Protein AF-A0A0R1LPL9-F1 (afdb_monomer)

Secondary structure (DSSP, 8-state):
-GGGT--HHHHHHHHHTTSEEE-TT-PEEEEEEPSS-TTSEEEEEEE-SSPPPHHHHB-TTT--B--SS-EEE-TT--SS--EEEEEES-TTSPPEEEEESSHHHHHHHHHHHTTSS---EEEEEE-SSS-HHHHHHHHHHHGGGSPTT---EEEE---SSHHHHHHHHHHHHHHHHTT---EEEE---SSTT--HHHHHHHHHHSS-HHHHHHHHHHHHHHHHHHHHHHHHHHHHHT-GGGS---------------------

Structure (mmCIF, N/CA/C/O backbone):
data_AF-A0A0R1LPL9-F1
#
_entry.id   AF-A0A0R1LPL9-F1
#
loop_
_atom_site.group_PDB
_atom_site.id
_atom_site.type_symbol
_atom_site.label_atom_id
_atom_site.label_alt_id
_atom_site.label_comp_id
_atom_site.label_asym_id
_atom_site.label_entity_id
_atom_site.label_seq_id
_atom_site.pdbx_PDB_ins_code
_atom_site.Cartn_x
_atom_site.Cartn_y
_atom_site.Cartn_z
_atom_site.occupancy
_atom_site.B_iso_or_equiv
_atom_site.auth_seq_id
_atom_site.auth_comp_id
_atom_site.auth_asym_id
_atom_site.auth_atom_id
_atom_site.pdbx_PDB_model_num
ATOM 1 N N . MET A 1 1 ? -8.675 -9.183 7.917 1.00 64.88 1 MET A N 1
ATOM 2 C CA . MET A 1 1 ? -8.786 -8.879 6.470 1.00 64.88 1 MET A CA 1
ATOM 3 C C . MET A 1 1 ? -10.215 -8.550 6.042 1.00 64.88 1 MET A C 1
ATOM 5 O O . MET A 1 1 ? -10.372 -7.608 5.287 1.00 64.88 1 MET A O 1
ATOM 9 N N . ASN A 1 2 ? -11.254 -9.213 6.566 1.00 69.19 2 ASN A N 1
ATOM 10 C CA . ASN A 1 2 ? -12.654 -8.956 6.165 1.00 69.19 2 ASN A CA 1
ATOM 11 C C . ASN A 1 2 ? -13.126 -7.501 6.363 1.00 69.19 2 ASN A C 1
ATOM 13 O O . ASN A 1 2 ? -13.822 -6.960 5.514 1.00 69.19 2 ASN A O 1
ATOM 17 N N . GLU A 1 3 ? -12.683 -6.824 7.429 1.00 79.69 3 GLU A N 1
ATOM 18 C CA . GLU A 1 3 ? -12.964 -5.391 7.652 1.00 79.69 3 GLU A CA 1
ATOM 19 C C . GLU A 1 3 ? -12.242 -4.452 6.667 1.00 79.69 3 GLU A C 1
ATOM 21 O O . GLU A 1 3 ? -12.441 -3.243 6.708 1.00 79.69 3 GLU A O 1
ATOM 26 N N . ARG A 1 4 ? -11.370 -4.996 5.809 1.00 87.00 4 ARG A N 1
ATOM 27 C CA . ARG A 1 4 ? -10.682 -4.282 4.725 1.00 87.00 4 ARG A CA 1
ATOM 28 C C . ARG A 1 4 ? -11.333 -4.524 3.373 1.00 87.00 4 ARG A C 1
ATOM 30 O O . ARG A 1 4 ? -10.777 -4.103 2.372 1.00 87.00 4 ARG A O 1
ATOM 37 N N . PHE A 1 5 ? -12.481 -5.200 3.343 1.00 91.69 5 PHE A N 1
ATOM 38 C CA . PHE A 1 5 ? -13.278 -5.412 2.137 1.00 91.69 5 PHE A CA 1
ATOM 39 C C . PHE A 1 5 ? -12.548 -6.166 1.016 1.00 91.69 5 PHE A C 1
ATOM 41 O O . PHE A 1 5 ? -13.064 -6.228 -0.090 1.00 91.69 5 PHE A O 1
ATOM 48 N N . LEU A 1 6 ? -11.395 -6.783 1.286 1.00 92.62 6 LEU A N 1
ATOM 49 C CA . LEU A 1 6 ? -10.689 -7.632 0.326 1.00 92.62 6 LEU A CA 1
ATOM 50 C C . LEU A 1 6 ? -11.455 -8.948 0.115 1.00 92.62 6 LEU A C 1
ATOM 52 O O . LEU A 1 6 ? -12.049 -9.476 1.058 1.00 92.62 6 LEU A O 1
ATOM 56 N N . ASP A 1 7 ? -11.458 -9.468 -1.112 1.00 92.81 7 ASP A N 1
ATOM 57 C CA . ASP A 1 7 ? -12.032 -10.774 -1.442 1.00 92.81 7 ASP A CA 1
ATOM 58 C C . ASP A 1 7 ? -11.277 -11.881 -0.676 1.00 92.81 7 ASP A C 1
ATOM 60 O O . ASP A 1 7 ? -10.058 -12.014 -0.822 1.00 92.81 7 ASP A O 1
ATOM 64 N N . PRO A 1 8 ? -11.966 -12.710 0.131 1.00 92.44 8 PRO A N 1
ATOM 65 C CA . PRO A 1 8 ? -11.330 -13.806 0.854 1.00 92.44 8 PRO A CA 1
ATOM 66 C C . PRO A 1 8 ? -10.539 -14.765 -0.043 1.00 92.44 8 PRO A C 1
ATOM 68 O O . PRO A 1 8 ? -9.447 -15.180 0.334 1.00 92.44 8 PRO A O 1
ATOM 71 N N . LYS A 1 9 ? -11.025 -15.070 -1.254 1.00 92.62 9 LYS A N 1
ATOM 72 C CA . LYS A 1 9 ? -10.304 -15.942 -2.199 1.00 92.62 9 LYS A CA 1
ATOM 73 C C . LYS A 1 9 ? -9.002 -15.304 -2.661 1.00 92.62 9 LYS A C 1
ATOM 75 O O . LYS A 1 9 ? -8.012 -16.002 -2.867 1.00 92.62 9 LYS A O 1
ATOM 80 N N . TYR A 1 10 ? -9.003 -13.983 -2.830 1.00 92.44 10 TYR A N 1
ATOM 81 C CA . TYR A 1 10 ? -7.799 -13.247 -3.183 1.00 92.44 10 TYR A CA 1
ATOM 82 C C . TYR A 1 10 ? -6.775 -13.302 -2.043 1.00 92.44 10 TYR A C 1
ATOM 84 O O . TYR A 1 10 ? -5.617 -13.645 -2.275 1.00 92.44 10 TYR A O 1
ATOM 92 N N . VAL A 1 11 ? -7.217 -13.089 -0.802 1.00 93.12 11 VAL A N 1
ATOM 93 C CA . VAL A 1 11 ? -6.374 -13.238 0.396 1.00 93.12 11 VAL A CA 1
ATOM 94 C C . VAL A 1 11 ? -5.803 -14.658 0.509 1.00 93.12 11 VAL A C 1
ATOM 96 O O . VAL A 1 11 ? -4.603 -14.818 0.734 1.00 93.12 11 VAL A O 1
ATOM 99 N N . ASP A 1 12 ? -6.616 -15.689 0.277 1.00 94.50 12 ASP A N 1
ATOM 100 C CA . ASP A 1 12 ? -6.165 -17.085 0.292 1.00 94.50 12 ASP A CA 1
ATOM 101 C C . ASP A 1 12 ? -5.106 -17.363 -0.781 1.00 94.50 12 ASP A C 1
ATOM 103 O O . ASP A 1 12 ? -4.139 -18.086 -0.533 1.00 94.50 12 ASP A O 1
ATOM 107 N N . ASN A 1 13 ? -5.257 -16.787 -1.975 1.00 94.75 13 ASN A N 1
ATOM 108 C CA . ASN A 1 13 ? -4.278 -16.933 -3.050 1.00 94.75 13 ASN A CA 1
ATOM 109 C C . ASN A 1 13 ? -2.942 -16.272 -2.690 1.00 94.75 13 ASN A C 1
ATOM 111 O O . ASN A 1 13 ? -1.894 -16.869 -2.930 1.00 94.75 13 ASN A O 1
ATOM 115 N N . LEU A 1 14 ? -2.962 -15.096 -2.054 1.00 95.25 14 LEU A N 1
ATOM 116 C CA . LEU A 1 14 ? -1.748 -14.448 -1.544 1.00 95.25 14 LEU A CA 1
ATOM 117 C C . LEU A 1 14 ? -1.057 -15.309 -0.477 1.00 95.25 14 LEU A C 1
ATOM 119 O O . LEU A 1 14 ? 0.171 -15.415 -0.468 1.00 95.25 14 LEU A O 1
ATOM 123 N N . ALA A 1 15 ? -1.832 -15.945 0.407 1.00 95.38 15 ALA A N 1
ATOM 124 C CA . ALA A 1 15 ? -1.297 -16.830 1.439 1.00 95.38 15 ALA A CA 1
ATOM 125 C C . ALA A 1 15 ? -0.669 -18.093 0.829 1.00 95.38 15 ALA A C 1
ATOM 127 O O . ALA A 1 15 ? 0.453 -18.456 1.181 1.00 95.38 15 ALA A O 1
ATOM 128 N N . LYS A 1 16 ? -1.345 -18.725 -0.140 1.00 95.56 16 LYS A N 1
ATOM 129 C CA . LYS A 1 16 ? -0.824 -19.885 -0.888 1.00 95.56 16 LYS A CA 1
ATOM 130 C C . LYS A 1 16 ? 0.433 -19.549 -1.687 1.00 95.56 16 LYS A C 1
AT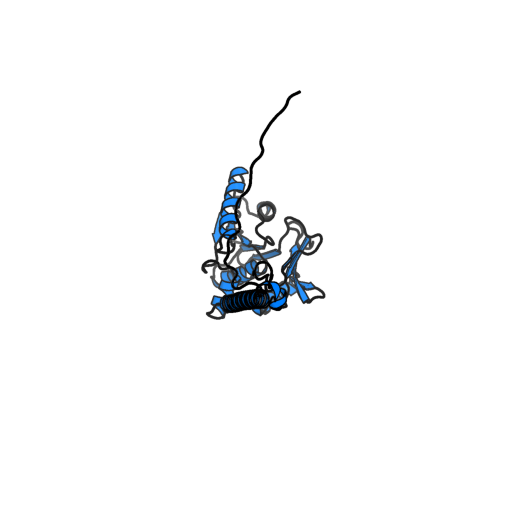OM 132 O O . LYS A 1 16 ? 1.342 -20.368 -1.750 1.00 95.56 16 LYS A O 1
ATOM 137 N N . ALA A 1 17 ? 0.503 -18.344 -2.250 1.00 92.69 17 ALA A N 1
ATOM 138 C CA . ALA A 1 17 ? 1.693 -17.825 -2.922 1.00 92.69 17 ALA A CA 1
ATOM 139 C C . ALA A 1 17 ? 2.829 -17.460 -1.946 1.00 92.69 17 ALA A C 1
ATOM 141 O O . ALA A 1 17 ? 3.904 -17.052 -2.373 1.00 92.69 17 ALA A O 1
ATOM 142 N N . GLY A 1 18 ? 2.603 -17.573 -0.633 1.00 94.31 18 GLY A N 1
ATOM 143 C CA . GLY A 1 18 ? 3.591 -17.271 0.397 1.00 94.31 18 GLY A CA 1
ATOM 144 C C . GLY A 1 18 ? 3.821 -15.779 0.642 1.00 94.31 18 GLY A C 1
ATOM 145 O O . GLY A 1 18 ? 4.651 -15.454 1.493 1.00 94.31 18 GLY A O 1
ATOM 146 N N . LEU A 1 19 ? 3.080 -14.894 -0.035 1.00 95.56 19 LEU A N 1
ATOM 147 C CA . LEU A 1 19 ? 3.208 -13.433 0.047 1.00 95.56 19 LEU A CA 1
ATOM 148 C C . LEU A 1 19 ? 2.710 -12.876 1.383 1.00 95.56 19 LEU A C 1
ATOM 150 O O . LEU A 1 19 ? 3.227 -11.872 1.873 1.00 95.56 19 LEU A O 1
ATOM 154 N N . ILE A 1 20 ? 1.729 -13.545 1.990 1.00 96.38 20 ILE A N 1
ATOM 155 C CA . ILE A 1 20 ? 1.238 -13.207 3.324 1.00 96.38 20 ILE A CA 1
ATOM 156 C C . ILE A 1 20 ? 1.233 -14.425 4.247 1.00 96.38 20 ILE A C 1
ATOM 158 O O . ILE A 1 20 ? 1.150 -15.569 3.802 1.00 96.38 20 ILE A O 1
ATOM 162 N N . SER A 1 21 ? 1.326 -14.181 5.548 1.00 95.50 21 SER A N 1
ATOM 163 C CA . SER A 1 21 ? 1.139 -15.192 6.595 1.00 95.50 21 SER A CA 1
ATOM 164 C C . SER A 1 21 ? 0.636 -14.535 7.880 1.00 95.50 21 SER A C 1
ATOM 166 O O . SER A 1 21 ? 0.375 -13.333 7.896 1.00 95.50 21 SER A O 1
ATOM 168 N N . SER A 1 22 ? 0.514 -15.300 8.963 1.00 95.12 22 SER A N 1
ATOM 169 C CA . SER A 1 22 ? 0.228 -14.766 10.295 1.00 95.12 22 SER A CA 1
ATOM 170 C C . SER A 1 22 ? 1.363 -15.042 11.276 1.00 95.12 22 SER A C 1
ATOM 172 O O . SER A 1 22 ? 2.072 -16.039 11.137 1.00 95.12 22 SER A O 1
ATOM 174 N N . ASP A 1 23 ? 1.532 -14.169 12.267 1.00 93.75 23 ASP A N 1
ATOM 175 C CA . ASP A 1 23 ? 2.384 -14.441 13.429 1.00 93.75 23 ASP A CA 1
ATOM 176 C C . ASP A 1 23 ? 1.596 -15.111 14.575 1.00 93.75 23 ASP A C 1
ATOM 178 O O . ASP A 1 23 ? 0.403 -15.398 14.463 1.00 93.75 23 ASP A O 1
ATOM 182 N N . ASN A 1 24 ? 2.265 -15.357 15.704 1.00 93.12 24 ASN A N 1
ATOM 183 C CA . ASN A 1 24 ? 1.665 -15.956 16.902 1.00 93.12 24 ASN A CA 1
ATOM 184 C C . ASN A 1 24 ? 0.689 -15.032 17.658 1.00 93.12 24 ASN A C 1
ATOM 186 O O . ASN A 1 24 ? 0.078 -15.464 18.633 1.00 93.12 24 ASN A O 1
ATOM 190 N N . LYS A 1 25 ? 0.567 -13.768 17.248 1.00 92.19 25 LYS A N 1
ATOM 191 C CA . LYS A 1 25 ? -0.409 -12.795 17.758 1.00 92.19 25 LYS A CA 1
ATOM 192 C C . LYS A 1 25 ? -1.533 -12.554 16.752 1.00 92.19 25 LYS A C 1
ATOM 194 O O . LYS A 1 25 ? -2.287 -11.596 16.906 1.00 92.19 25 LYS A O 1
ATOM 199 N N . GLU A 1 26 ? -1.616 -13.401 15.726 1.00 92.81 26 GLU A N 1
ATOM 200 C CA . GLU A 1 26 ? -2.588 -13.314 14.640 1.00 92.81 26 GLU A CA 1
ATOM 201 C C . GLU A 1 26 ? -2.514 -11.989 13.868 1.00 92.81 26 GLU A C 1
ATOM 203 O O . GLU A 1 26 ? -3.486 -11.581 13.231 1.00 92.81 26 GLU A O 1
ATOM 208 N N . ASN A 1 27 ? -1.368 -11.302 13.895 1.00 95.50 27 ASN A N 1
ATOM 209 C CA . ASN A 1 27 ? -1.119 -10.202 12.973 1.00 95.50 27 ASN A CA 1
ATOM 210 C C . ASN A 1 27 ? -0.927 -10.772 11.569 1.00 95.50 27 ASN A C 1
ATOM 212 O O . ASN A 1 27 ? -0.339 -11.840 11.404 1.00 95.50 27 ASN A O 1
ATOM 216 N N . VAL A 1 28 ? -1.354 -10.029 10.552 1.00 96.44 28 VAL A N 1
ATOM 217 C CA . VAL A 1 28 ? -1.009 -10.334 9.162 1.00 96.44 28 VAL A CA 1
ATOM 218 C C . VAL A 1 28 ? 0.405 -9.833 8.895 1.00 96.44 28 VAL A C 1
ATOM 220 O O . VAL A 1 28 ? 0.716 -8.670 9.161 1.00 96.44 28 VAL A O 1
ATOM 223 N N . LEU A 1 29 ? 1.242 -10.713 8.358 1.00 97.75 29 LEU A N 1
ATOM 224 C CA . LEU A 1 29 ? 2.576 -10.412 7.861 1.00 97.75 29 LEU A CA 1
ATOM 225 C C . LEU A 1 29 ? 2.507 -10.284 6.340 1.00 97.75 29 LEU A C 1
ATOM 227 O O . LEU A 1 29 ? 2.181 -11.262 5.670 1.00 97.75 29 LEU A O 1
ATOM 231 N N . PHE A 1 30 ? 2.827 -9.110 5.799 1.00 97.88 30 PHE A N 1
ATOM 232 C CA . PHE A 1 30 ? 2.999 -8.906 4.358 1.00 97.88 30 PHE A CA 1
ATOM 233 C C . PHE A 1 30 ? 4.486 -8.968 4.040 1.00 97.88 30 PHE A C 1
ATOM 235 O O . PHE A 1 30 ? 5.232 -8.057 4.397 1.00 97.88 30 PHE A O 1
ATOM 242 N N . LYS A 1 31 ? 4.933 -10.067 3.435 1.00 97.19 31 LYS A N 1
ATOM 243 C CA . LYS A 1 31 ? 6.360 -10.379 3.338 1.00 97.19 31 LYS A CA 1
ATOM 244 C C . LYS A 1 31 ? 7.032 -9.592 2.224 1.00 97.19 31 LYS A C 1
ATOM 246 O O . LYS A 1 31 ? 6.534 -9.524 1.103 1.00 97.19 31 LYS A O 1
ATOM 251 N N . TRP A 1 32 ? 8.190 -9.033 2.530 1.00 96.69 32 TRP A N 1
ATOM 252 C CA . TRP A 1 32 ? 9.032 -8.342 1.567 1.00 96.69 32 TRP A CA 1
ATOM 253 C C . TRP A 1 32 ? 10.021 -9.342 1.014 1.00 96.69 32 TRP A C 1
ATOM 255 O O . TRP A 1 32 ? 10.762 -9.974 1.766 1.00 96.69 32 TRP A O 1
ATOM 265 N N . THR A 1 33 ? 10.018 -9.499 -0.297 1.00 91.75 33 THR A N 1
ATOM 266 C CA . THR A 1 33 ? 10.968 -10.361 -0.988 1.00 91.75 33 THR A CA 1
ATOM 267 C C . THR A 1 33 ? 12.136 -9.527 -1.505 1.00 91.75 33 THR A C 1
ATOM 269 O O . THR A 1 33 ? 11.975 -8.334 -1.764 1.00 91.75 33 THR A O 1
ATOM 272 N N . ASP A 1 34 ? 13.306 -10.133 -1.664 1.00 87.56 34 ASP A N 1
ATOM 273 C CA . ASP A 1 34 ? 14.431 -9.509 -2.362 1.00 87.56 34 ASP A CA 1
ATOM 274 C C . ASP A 1 34 ? 14.060 -9.303 -3.848 1.00 87.56 34 ASP A C 1
ATOM 276 O O . ASP A 1 34 ? 13.514 -10.220 -4.474 1.00 87.56 34 ASP A O 1
ATOM 280 N N . PRO A 1 35 ? 14.264 -8.112 -4.444 1.00 78.62 35 PRO A N 1
ATOM 281 C CA . PRO A 1 35 ? 14.050 -7.890 -5.877 1.00 78.62 35 PRO A CA 1
ATOM 282 C C . PRO A 1 35 ? 14.806 -8.837 -6.799 1.00 78.62 35 PRO A C 1
ATOM 284 O O . PRO A 1 35 ? 14.263 -9.233 -7.827 1.00 78.62 35 PRO A O 1
ATOM 287 N N . ASN A 1 36 ? 16.004 -9.248 -6.403 1.00 80.12 36 ASN A N 1
ATOM 288 C CA . ASN A 1 36 ? 16.873 -10.109 -7.196 1.00 80.12 36 ASN A CA 1
ATOM 289 C C . ASN A 1 36 ? 16.696 -11.594 -6.849 1.00 80.12 36 ASN A C 1
ATOM 291 O O . ASN A 1 36 ? 17.167 -12.465 -7.579 1.00 80.12 36 ASN A O 1
ATOM 295 N N . ASN A 1 37 ? 16.013 -11.904 -5.742 1.00 84.69 37 ASN A N 1
ATOM 296 C CA . ASN A 1 37 ? 15.718 -13.270 -5.327 1.00 84.69 37 ASN A CA 1
ATOM 297 C C . ASN A 1 37 ? 14.382 -13.349 -4.580 1.00 84.69 37 ASN A C 1
ATOM 299 O O . ASN A 1 37 ? 14.322 -13.293 -3.354 1.00 84.69 37 ASN A O 1
ATOM 303 N N . VAL A 1 38 ? 13.295 -13.568 -5.318 1.00 78.62 38 VAL A N 1
ATOM 304 C CA . VAL A 1 38 ? 11.939 -13.580 -4.749 1.00 78.62 38 VAL A CA 1
ATOM 305 C C . VAL A 1 38 ? 11.700 -14.657 -3.678 1.00 78.62 38 VAL A C 1
ATOM 307 O O . VAL A 1 38 ? 10.729 -14.555 -2.932 1.00 78.62 38 VAL A O 1
ATOM 310 N N . ALA A 1 39 ? 12.568 -15.670 -3.572 1.00 85.44 39 ALA A N 1
ATOM 311 C CA . ALA A 1 39 ? 12.507 -16.676 -2.510 1.00 85.44 39 ALA A CA 1
ATOM 312 C C . ALA A 1 39 ? 13.109 -16.186 -1.178 1.00 85.44 39 ALA A C 1
ATOM 314 O O . ALA A 1 39 ? 12.818 -16.756 -0.125 1.00 85.44 39 ALA A O 1
ATOM 315 N N . ASN A 1 40 ? 13.937 -15.139 -1.206 1.00 92.12 40 ASN A N 1
ATOM 316 C CA . ASN A 1 40 ? 14.559 -14.555 -0.025 1.00 92.12 40 ASN A CA 1
ATOM 317 C C . ASN A 1 40 ? 13.633 -13.506 0.608 1.00 92.12 40 ASN A C 1
ATOM 319 O O . ASN A 1 40 ? 13.280 -12.516 -0.034 1.00 92.12 40 ASN A O 1
ATOM 323 N N . ILE A 1 41 ? 13.252 -13.708 1.873 1.00 94.75 41 ILE A N 1
ATOM 324 C CA . ILE A 1 41 ? 12.435 -12.751 2.628 1.00 94.75 41 ILE A CA 1
ATOM 325 C C . ILE A 1 41 ? 13.356 -11.765 3.347 1.00 94.75 41 ILE A C 1
ATOM 327 O O . ILE A 1 41 ? 14.114 -12.150 4.232 1.00 94.75 41 ILE A O 1
ATOM 331 N N . VAL A 1 42 ? 13.250 -10.486 2.996 1.00 95.50 42 VAL A N 1
ATOM 332 C CA . VAL A 1 42 ? 14.095 -9.394 3.515 1.00 95.50 42 VAL A CA 1
ATOM 333 C C . VAL A 1 42 ? 13.363 -8.489 4.506 1.00 95.50 42 VAL A C 1
ATOM 335 O O . VAL A 1 42 ? 13.897 -7.470 4.934 1.00 95.50 42 VAL A O 1
ATOM 338 N N . GLY A 1 43 ? 12.124 -8.825 4.862 1.00 96.94 43 GLY A N 1
ATOM 339 C CA . GLY A 1 43 ? 11.335 -8.069 5.826 1.00 96.94 43 GLY A CA 1
ATOM 340 C C . GLY A 1 43 ? 9.852 -8.399 5.775 1.00 96.94 43 GLY A C 1
ATOM 341 O O . GLY A 1 43 ? 9.426 -9.294 5.043 1.00 96.94 43 GLY A O 1
ATOM 342 N N . ALA A 1 44 ? 9.060 -7.675 6.563 1.00 97.75 44 ALA A N 1
ATOM 343 C CA . ALA A 1 44 ? 7.605 -7.717 6.464 1.00 97.75 44 ALA A CA 1
ATOM 344 C C . ALA A 1 44 ? 6.942 -6.490 7.098 1.00 97.75 44 ALA A C 1
ATOM 346 O O . ALA A 1 44 ? 7.369 -6.024 8.159 1.00 97.75 44 ALA A O 1
ATOM 347 N N . ASP A 1 45 ? 5.824 -6.046 6.524 1.00 97.94 45 ASP A N 1
ATOM 348 C CA . ASP A 1 45 ? 4.860 -5.228 7.259 1.00 97.94 45 ASP A CA 1
ATOM 349 C C . ASP A 1 45 ? 4.062 -6.114 8.212 1.00 97.94 45 ASP A C 1
ATOM 351 O O . ASP A 1 45 ? 3.630 -7.212 7.855 1.00 97.94 45 ASP A O 1
ATOM 355 N N . VAL A 1 46 ? 3.805 -5.595 9.409 1.00 97.31 46 VAL A N 1
ATOM 356 C CA . VAL A 1 46 ? 2.999 -6.246 10.440 1.00 97.31 46 VAL A CA 1
ATOM 357 C C . VAL A 1 46 ? 1.721 -5.446 10.645 1.00 97.31 46 VAL A C 1
ATOM 359 O O . VAL A 1 46 ? 1.747 -4.280 11.053 1.00 97.31 46 VAL A O 1
ATOM 362 N N . GLN A 1 47 ? 0.585 -6.085 10.393 1.00 95.88 47 GLN A N 1
ATOM 363 C CA . GLN A 1 47 ? -0.734 -5.479 10.503 1.00 95.88 47 GLN A CA 1
ATOM 364 C C . GLN A 1 47 ? -1.580 -6.223 11.531 1.00 95.88 47 GLN A C 1
ATOM 366 O O . GLN A 1 47 ? -1.945 -7.381 11.341 1.00 95.88 47 GLN A O 1
ATOM 371 N N . GLY A 1 48 ? -1.964 -5.517 12.592 1.00 94.38 48 GLY A N 1
ATOM 372 C CA . GLY A 1 48 ? -2.893 -6.046 13.583 1.00 94.38 48 GLY A CA 1
ATOM 373 C C . GLY A 1 48 ? -4.261 -6.335 12.981 1.00 94.38 48 GLY A C 1
ATOM 374 O O . GLY A 1 48 ? -4.773 -5.546 12.179 1.00 94.38 48 GLY A O 1
ATOM 375 N N . THR A 1 49 ? -4.847 -7.452 13.395 1.00 90.88 49 THR A N 1
ATOM 376 C CA . THR A 1 49 ? -6.182 -7.921 12.994 1.00 90.88 49 THR A CA 1
ATOM 377 C C . THR A 1 49 ? -7.279 -7.477 13.954 1.00 90.88 49 THR A C 1
ATOM 379 O O . THR A 1 49 ? -8.435 -7.388 13.553 1.00 90.88 49 THR A O 1
ATOM 382 N N . TYR A 1 50 ? -6.912 -7.113 15.182 1.00 90.06 50 TYR A N 1
ATOM 383 C CA . TYR A 1 50 ? -7.832 -6.626 16.202 1.00 90.06 50 TYR A CA 1
ATOM 384 C C . TYR A 1 50 ? -7.867 -5.101 16.255 1.00 90.06 50 TYR A C 1
ATOM 386 O O . TYR A 1 50 ? -6.826 -4.434 16.305 1.00 90.06 50 TYR A O 1
ATOM 394 N N . ARG A 1 51 ? -9.082 -4.544 16.296 1.00 90.62 51 ARG A N 1
ATOM 395 C CA . ARG A 1 51 ? -9.280 -3.121 16.566 1.00 90.62 51 ARG A CA 1
ATOM 396 C C . ARG A 1 51 ? -8.953 -2.840 18.032 1.00 90.62 51 ARG A C 1
ATOM 398 O O . ARG A 1 51 ? -9.552 -3.413 18.936 1.00 90.62 51 ARG A O 1
ATOM 405 N N . GLN A 1 52 ? -8.015 -1.935 18.271 1.00 90.81 52 GLN A N 1
ATOM 406 C CA . GLN A 1 52 ? -7.663 -1.467 19.602 1.00 90.81 52 GLN A CA 1
ATOM 407 C C . GLN A 1 52 ? -8.863 -0.749 20.243 1.00 90.81 52 GLN A C 1
ATOM 409 O O . GLN A 1 52 ? -9.458 0.115 19.586 1.00 90.81 52 GLN A O 1
ATOM 414 N N . PRO A 1 53 ? -9.192 -1.057 21.514 1.00 90.06 53 PRO A N 1
ATOM 415 C CA . PRO A 1 53 ? -10.219 -0.344 22.264 1.00 90.06 53 PRO A CA 1
ATOM 416 C C . PRO A 1 53 ? -9.975 1.161 22.266 1.00 90.06 53 PRO A C 1
ATOM 418 O O . PRO A 1 53 ? -8.826 1.611 22.286 1.00 90.06 53 PRO A O 1
ATOM 421 N N . PHE A 1 54 ? -11.059 1.932 22.264 1.00 88.00 54 PHE A N 1
ATOM 422 C CA . PHE A 1 54 ? -11.027 3.389 22.189 1.00 88.00 54 PHE A CA 1
ATOM 423 C C . PHE A 1 54 ? -10.088 4.004 23.244 1.00 88.00 54 PHE A C 1
ATOM 425 O O . PHE A 1 54 ? -9.245 4.840 22.913 1.00 88.00 54 PHE A O 1
ATOM 432 N N . GLU A 1 55 ? -10.169 3.515 24.480 1.00 86.38 55 GLU A N 1
ATOM 433 C CA . GLU A 1 55 ? -9.440 4.000 25.655 1.00 86.38 55 GLU A CA 1
ATOM 434 C C . GLU A 1 55 ? -7.927 3.859 25.479 1.00 86.38 55 GLU A C 1
ATOM 436 O O . GLU A 1 55 ? -7.168 4.728 25.894 1.00 86.38 55 GLU A O 1
ATOM 441 N N . LYS A 1 56 ? -7.476 2.798 24.798 1.00 89.00 56 LYS A N 1
ATOM 442 C CA . LYS A 1 56 ? -6.049 2.567 24.521 1.00 89.00 56 LYS A CA 1
ATOM 443 C C . LYS A 1 56 ? -5.502 3.464 23.413 1.00 89.00 56 LYS A C 1
ATOM 445 O O . LYS A 1 56 ? -4.289 3.580 23.265 1.00 89.00 56 LYS A O 1
ATOM 450 N N . ARG A 1 57 ? -6.377 4.073 22.610 1.00 92.19 57 ARG A N 1
ATOM 451 C CA . ARG A 1 57 ? -5.985 4.964 21.511 1.00 92.19 57 ARG A CA 1
ATOM 452 C C . ARG A 1 57 ? -6.044 6.432 21.898 1.00 92.19 57 ARG A C 1
ATOM 454 O O . ARG A 1 57 ? -5.412 7.237 21.221 1.00 92.19 57 ARG A O 1
ATOM 461 N N . LEU A 1 58 ? -6.832 6.801 22.904 1.00 91.19 58 LEU A N 1
ATOM 462 C CA . LEU A 1 58 ? -6.966 8.190 23.316 1.00 91.19 58 LEU A CA 1
ATOM 463 C C . LEU A 1 58 ? -5.709 8.638 24.060 1.00 91.19 58 LEU A C 1
ATOM 465 O O . LEU A 1 58 ? -5.411 8.172 25.155 1.00 91.19 58 LEU A O 1
ATOM 469 N N . ASN A 1 59 ? -4.994 9.600 23.487 1.00 88.25 59 ASN A N 1
ATOM 470 C CA . ASN A 1 59 ? -3.981 10.333 24.224 1.00 88.25 59 ASN A CA 1
ATOM 471 C C . ASN A 1 59 ? -4.677 11.451 25.013 1.00 88.25 59 ASN A C 1
ATOM 473 O O . ASN A 1 59 ? -5.052 12.467 24.431 1.00 88.25 59 ASN A O 1
ATOM 477 N N . GLN A 1 60 ? -4.844 11.274 26.326 1.00 83.00 60 GLN A N 1
ATOM 478 C CA . GLN A 1 60 ? -5.543 12.248 27.180 1.00 83.00 60 GLN A CA 1
ATOM 479 C C . GLN A 1 60 ? -4.873 13.631 27.195 1.00 83.00 60 GLN A C 1
ATOM 481 O O . GLN A 1 60 ? -5.562 14.644 27.222 1.00 83.00 60 GLN A O 1
ATOM 486 N N . ALA A 1 61 ? -3.541 13.696 27.101 1.00 81.56 61 ALA A N 1
ATOM 487 C CA . ALA A 1 61 ? -2.815 14.967 27.130 1.00 81.56 61 ALA A CA 1
ATOM 488 C C . ALA A 1 61 ? -3.060 15.832 25.880 1.00 81.56 61 ALA A C 1
ATOM 490 O O . ALA A 1 61 ? -3.098 17.056 25.963 1.00 81.56 61 ALA A O 1
ATOM 491 N N . THR A 1 62 ? -3.216 15.204 24.713 1.00 82.94 62 THR A N 1
ATOM 492 C CA . THR A 1 62 ? -3.366 15.906 23.422 1.00 82.94 62 THR A CA 1
ATOM 493 C C . THR A 1 62 ? -4.778 15.838 22.848 1.00 82.94 62 THR A C 1
ATOM 495 O O . THR A 1 62 ? -5.082 16.536 21.884 1.00 82.94 62 THR A O 1
ATOM 498 N N . GLY A 1 63 ? -5.622 14.955 23.378 1.00 80.44 63 GLY A N 1
ATOM 499 C CA . GLY A 1 63 ? -6.934 14.627 22.832 1.00 80.44 63 GLY A CA 1
ATOM 500 C C . GLY A 1 63 ? -6.914 13.905 21.483 1.00 80.44 63 GLY A C 1
ATOM 501 O O . GLY A 1 63 ? -7.968 13.696 20.882 1.00 80.44 63 GLY A O 1
ATOM 502 N N . LYS A 1 64 ? -5.732 13.532 20.976 1.00 86.12 64 LYS A N 1
ATOM 503 C CA . LYS A 1 64 ? -5.587 12.851 19.687 1.00 86.12 64 LYS A CA 1
ATOM 504 C C . LYS A 1 64 ? -5.851 11.356 19.834 1.00 86.12 64 LYS A C 1
ATOM 506 O O . LYS A 1 64 ? -5.459 10.732 20.819 1.00 86.12 64 LYS A O 1
ATOM 511 N N . LEU A 1 65 ? -6.476 10.776 18.812 1.00 90.19 65 LEU A N 1
ATOM 512 C CA . LEU A 1 65 ? -6.676 9.335 18.709 1.00 90.19 65 LEU A CA 1
ATOM 513 C C . LEU A 1 65 ? -5.545 8.681 17.919 1.00 90.19 65 LEU A C 1
ATOM 515 O O . LEU A 1 65 ? -5.252 9.062 16.786 1.00 90.19 65 LEU A O 1
ATOM 519 N N . GLY A 1 66 ? -4.956 7.652 18.515 1.00 90.25 66 GLY A N 1
ATOM 520 C CA . GLY A 1 66 ? -4.060 6.719 17.856 1.00 90.25 66 GLY A CA 1
ATOM 521 C C . GLY A 1 66 ? -4.773 5.833 16.831 1.00 90.25 66 GLY A C 1
ATOM 522 O O . GLY A 1 66 ? -5.997 5.844 16.658 1.00 90.25 66 GLY A O 1
ATOM 523 N N . ARG A 1 67 ? -3.976 5.024 16.131 1.00 89.81 67 ARG A N 1
ATOM 524 C CA . ARG A 1 67 ? -4.460 4.154 15.053 1.00 89.81 67 ARG A CA 1
ATOM 525 C C . ARG A 1 67 ? -5.382 3.048 15.595 1.00 89.81 67 ARG A C 1
ATOM 527 O O . ARG A 1 67 ? -5.074 2.462 16.628 1.00 89.81 67 ARG A O 1
ATOM 534 N N . PRO A 1 68 ? -6.489 2.713 14.898 1.00 91.50 68 PRO A N 1
ATOM 535 C CA . PRO A 1 68 ? -7.387 1.623 15.297 1.00 91.50 68 PRO A CA 1
ATOM 536 C C . PRO A 1 68 ? -6.737 0.245 15.275 1.00 91.50 68 PRO A C 1
ATOM 538 O O . PRO A 1 68 ? -7.149 -0.605 16.042 1.00 91.50 68 PRO A O 1
ATOM 541 N N . TYR A 1 69 ? -5.729 0.017 14.441 1.00 92.31 69 TYR A N 1
ATOM 542 C CA . TYR A 1 69 ? -5.044 -1.270 14.346 1.00 92.31 69 TYR A CA 1
ATOM 543 C C . TYR A 1 69 ? -3.549 -1.044 14.487 1.00 92.31 69 TYR A C 1
ATOM 545 O O . TYR A 1 69 ? -3.038 0.013 14.100 1.00 92.31 69 TYR A O 1
ATOM 553 N N . TYR A 1 70 ? -2.858 -2.038 15.037 1.00 93.31 70 TYR A N 1
ATOM 554 C CA . TYR A 1 70 ? -1.403 -2.044 15.040 1.00 93.31 70 TYR A CA 1
ATOM 555 C C . TYR A 1 70 ? -0.880 -2.009 13.595 1.00 93.31 70 TYR A C 1
ATOM 557 O O . TYR A 1 70 ? -1.421 -2.688 12.721 1.00 93.31 70 TYR A O 1
ATOM 565 N N . LYS A 1 71 ? 0.139 -1.186 13.354 1.00 94.25 71 LYS A N 1
ATOM 566 C CA . LYS A 1 71 ? 0.908 -1.125 12.108 1.00 94.25 71 LYS A CA 1
ATOM 567 C C . LYS A 1 71 ? 2.376 -1.024 12.500 1.00 94.25 71 LYS A C 1
ATOM 569 O O . LYS A 1 71 ? 2.723 -0.120 13.261 1.00 94.25 71 LYS A O 1
ATOM 574 N N . GLY A 1 72 ? 3.201 -1.921 11.988 1.00 95.06 72 GLY A N 1
ATOM 575 C CA . GLY A 1 72 ? 4.634 -1.950 12.249 1.00 95.06 72 GLY A CA 1
ATOM 576 C C . GLY A 1 72 ? 5.397 -2.622 11.118 1.00 95.06 72 GLY A C 1
ATOM 577 O O . GLY A 1 72 ? 4.807 -3.076 10.144 1.00 95.06 72 GLY A O 1
ATOM 578 N N . ILE A 1 73 ? 6.712 -2.684 11.278 1.00 96.75 73 ILE A N 1
ATOM 579 C CA . ILE A 1 73 ? 7.638 -3.388 10.392 1.00 96.75 73 ILE A CA 1
ATOM 580 C C . ILE A 1 73 ? 8.353 -4.431 11.254 1.00 96.75 73 ILE A C 1
ATOM 582 O O . ILE A 1 73 ? 8.712 -4.140 12.399 1.00 96.75 73 ILE A O 1
ATOM 586 N N . ALA A 1 74 ? 8.522 -5.648 10.739 1.00 96.50 74 ALA A N 1
ATOM 587 C CA . ALA A 1 74 ? 9.223 -6.711 11.448 1.00 96.50 74 ALA A CA 1
ATOM 588 C C . ALA A 1 74 ? 10.683 -6.313 11.729 1.00 96.50 74 ALA A C 1
ATOM 590 O O . ALA A 1 74 ? 11.317 -5.610 10.938 1.00 96.50 74 ALA A O 1
ATOM 591 N N . ALA A 1 75 ? 11.231 -6.765 12.858 1.00 93.94 75 ALA A N 1
ATOM 592 C CA . ALA A 1 75 ? 12.619 -6.478 13.210 1.00 93.94 75 ALA A CA 1
ATOM 593 C C . ALA A 1 75 ? 13.586 -6.984 12.125 1.00 93.94 75 ALA A C 1
ATOM 595 O O . ALA A 1 75 ? 13.343 -8.025 11.518 1.00 93.94 75 ALA A O 1
ATOM 596 N N . ASN A 1 76 ? 14.684 -6.253 11.915 1.00 93.19 76 ASN A N 1
ATOM 597 C CA . ASN A 1 76 ? 15.716 -6.550 10.912 1.00 93.19 76 ASN A CA 1
ATOM 598 C C . ASN A 1 76 ? 15.223 -6.554 9.452 1.00 93.19 76 ASN A C 1
ATOM 600 O O . ASN A 1 76 ? 15.890 -7.117 8.588 1.00 93.19 76 ASN A O 1
ATOM 604 N N . SER A 1 77 ? 14.078 -5.926 9.166 1.00 95.25 77 SER A N 1
ATOM 605 C CA . SER A 1 77 ? 13.643 -5.712 7.783 1.00 95.25 77 SER A CA 1
ATOM 606 C C . SER A 1 77 ? 14.547 -4.702 7.066 1.00 95.25 77 SER A C 1
ATOM 608 O O . SER A 1 77 ? 15.003 -3.735 7.681 1.00 95.25 77 SER A O 1
ATOM 610 N N . SER A 1 78 ? 14.760 -4.894 5.762 1.00 93.25 78 SER A N 1
ATOM 611 C CA . SER A 1 78 ? 15.519 -3.974 4.903 1.00 93.25 78 SER A CA 1
ATOM 612 C C . SER A 1 78 ? 14.973 -2.541 4.965 1.00 93.25 78 SER A C 1
ATOM 614 O O . SER A 1 78 ? 13.763 -2.324 4.948 1.00 93.25 78 SER A O 1
ATOM 616 N N . SER A 1 79 ? 15.847 -1.533 4.991 1.00 89.88 79 SER A N 1
ATOM 617 C CA . SER A 1 79 ? 15.447 -0.117 5.038 1.00 89.88 79 SER A CA 1
ATOM 618 C C . SER A 1 79 ? 14.656 0.338 3.807 1.00 89.88 79 SER A C 1
ATOM 620 O O . SER A 1 79 ? 13.765 1.186 3.931 1.00 89.88 79 SER A O 1
ATOM 622 N N . THR A 1 80 ? 14.964 -0.248 2.651 1.00 90.62 80 THR A N 1
ATOM 623 C CA . THR A 1 80 ? 14.404 0.056 1.324 1.00 90.62 80 THR A CA 1
ATOM 624 C C . THR A 1 80 ? 13.483 -1.046 0.798 1.00 90.62 80 THR A C 1
ATOM 626 O O . THR A 1 80 ? 12.940 -0.930 -0.297 1.00 90.62 80 THR A O 1
ATOM 629 N N . GLY A 1 81 ? 13.256 -2.100 1.589 1.00 91.19 81 GLY A N 1
ATOM 630 C CA . GLY A 1 81 ? 12.313 -3.159 1.250 1.00 91.19 81 GLY A CA 1
ATOM 631 C C . GLY A 1 81 ? 10.853 -2.696 1.264 1.00 91.19 81 GLY A C 1
ATOM 632 O O . GLY A 1 81 ? 10.514 -1.606 1.732 1.00 91.19 81 GLY A O 1
ATOM 633 N N . GLY A 1 82 ? 9.978 -3.569 0.772 1.00 95.75 82 GLY A N 1
ATOM 634 C CA . GLY A 1 82 ? 8.538 -3.356 0.794 1.00 95.75 82 GLY A CA 1
ATOM 635 C C . GLY A 1 82 ? 7.763 -4.535 0.211 1.00 95.75 82 GLY A C 1
ATOM 636 O O . GLY A 1 82 ? 8.332 -5.477 -0.352 1.00 95.75 82 GLY A O 1
ATOM 637 N N . PHE A 1 83 ? 6.445 -4.509 0.385 1.00 97.31 83 PHE A N 1
ATOM 638 C CA . PHE A 1 83 ? 5.562 -5.584 -0.055 1.00 97.31 83 PHE A CA 1
ATOM 639 C C . PHE A 1 83 ? 5.263 -5.469 -1.549 1.00 97.31 83 PHE A C 1
ATOM 641 O O . PHE A 1 83 ? 4.987 -4.377 -2.042 1.00 97.31 83 PHE A O 1
ATOM 648 N N . ARG A 1 84 ? 5.303 -6.591 -2.277 1.00 95.94 84 ARG A N 1
ATOM 649 C CA . ARG A 1 84 ? 5.136 -6.611 -3.736 1.00 95.94 84 ARG A CA 1
ATOM 650 C C . ARG A 1 84 ? 4.163 -7.682 -4.180 1.00 95.94 84 ARG A C 1
ATOM 652 O O . ARG A 1 84 ? 4.239 -8.818 -3.718 1.00 95.94 84 ARG A O 1
ATOM 659 N N . VAL A 1 85 ? 3.308 -7.324 -5.130 1.00 95.50 85 VAL A N 1
ATOM 660 C CA . VAL A 1 85 ? 2.390 -8.257 -5.783 1.00 95.50 85 VAL A CA 1
ATOM 661 C C . VAL A 1 85 ? 2.500 -8.088 -7.299 1.00 95.50 85 VAL A C 1
ATOM 663 O O . VAL A 1 85 ? 2.066 -7.062 -7.825 1.00 95.50 85 VAL A O 1
ATOM 666 N N . PRO A 1 86 ? 3.099 -9.055 -8.015 1.00 93.81 86 PRO A N 1
ATOM 667 C CA . PRO A 1 86 ? 3.111 -9.052 -9.472 1.00 93.81 86 PRO A CA 1
ATOM 668 C C . PRO A 1 86 ? 1.761 -9.525 -10.034 1.00 93.81 86 PRO A C 1
ATOM 670 O O . PRO A 1 86 ? 1.204 -10.520 -9.571 1.00 93.81 86 PRO A O 1
ATOM 673 N N . ILE A 1 87 ? 1.265 -8.836 -11.061 1.00 93.38 87 ILE A N 1
ATOM 674 C CA . ILE A 1 87 ? 0.061 -9.162 -11.833 1.00 93.38 87 ILE A CA 1
ATOM 675 C C . ILE A 1 87 ? 0.436 -9.107 -13.317 1.00 93.38 87 ILE A C 1
ATOM 677 O O . ILE A 1 87 ? 0.684 -8.036 -13.862 1.00 93.38 87 ILE A O 1
ATOM 681 N N . PHE A 1 88 ? 0.502 -10.265 -13.976 1.00 91.56 88 PHE A N 1
ATOM 682 C CA . PHE A 1 88 ? 0.937 -10.389 -15.372 1.00 91.56 88 PHE A CA 1
ATOM 683 C C . PHE A 1 88 ? -0.131 -11.100 -16.212 1.00 91.56 88 PHE A C 1
ATOM 685 O O . PHE A 1 88 ? -0.001 -12.278 -16.537 1.00 91.56 88 PHE A O 1
ATOM 692 N N . GLN A 1 89 ? -1.215 -10.390 -16.518 1.00 89.56 89 GLN A N 1
ATOM 693 C CA . GLN A 1 89 ? -2.312 -10.883 -17.356 1.00 89.56 89 GLN A CA 1
ATOM 694 C C . GLN A 1 89 ? -1.993 -10.779 -18.852 1.00 89.56 89 GLN A C 1
ATOM 696 O O . GLN A 1 89 ? -2.387 -11.662 -19.610 1.00 89.56 89 GLN A O 1
ATOM 701 N N . ASP A 1 90 ? -1.265 -9.737 -19.271 1.00 88.25 90 ASP A N 1
ATOM 702 C CA . ASP A 1 90 ? -0.876 -9.530 -20.672 1.00 88.25 90 ASP A CA 1
ATOM 703 C C . ASP A 1 90 ? 0.576 -9.050 -20.797 1.00 88.25 90 ASP A C 1
ATOM 705 O O . ASP A 1 90 ? 0.899 -7.886 -20.584 1.00 88.25 90 ASP A O 1
ATOM 709 N N . LEU A 1 91 ? 1.468 -9.959 -21.198 1.00 87.50 91 LEU A N 1
ATOM 710 C CA . LEU A 1 91 ? 2.904 -9.692 -21.333 1.00 87.50 91 LEU A CA 1
ATOM 711 C C . LEU A 1 91 ? 3.266 -8.765 -22.509 1.00 87.50 91 LEU A C 1
ATOM 713 O O . LEU A 1 91 ? 4.432 -8.369 -22.626 1.00 87.50 91 LEU A O 1
ATOM 717 N N . THR A 1 92 ? 2.304 -8.433 -23.376 1.00 87.31 92 THR A N 1
ATOM 718 C CA . THR A 1 92 ? 2.502 -7.504 -24.499 1.00 87.31 92 THR A CA 1
ATOM 719 C C . THR A 1 92 ? 2.457 -6.038 -24.067 1.00 87.31 92 THR A C 1
ATOM 721 O O . THR A 1 92 ? 2.985 -5.184 -24.776 1.00 87.31 92 THR A O 1
ATOM 724 N N . LYS A 1 93 ? 1.886 -5.748 -22.892 1.00 88.69 93 LYS A N 1
ATOM 725 C CA . LYS A 1 93 ? 1.796 -4.399 -22.323 1.00 88.69 93 LYS A CA 1
ATOM 726 C C . LYS A 1 93 ? 3.153 -3.921 -21.775 1.00 88.69 93 LYS A C 1
ATOM 728 O O . LYS A 1 93 ? 3.985 -4.754 -21.388 1.00 88.69 93 LYS A O 1
ATOM 733 N N . PRO A 1 94 ? 3.375 -2.595 -21.680 1.00 89.56 94 PRO A N 1
ATOM 734 C CA . PRO A 1 94 ? 4.482 -2.035 -20.908 1.00 89.56 94 PRO A CA 1
ATOM 735 C C . PRO A 1 94 ? 4.429 -2.496 -19.448 1.00 89.56 94 PRO A C 1
ATOM 737 O O . PRO A 1 94 ? 3.349 -2.711 -18.895 1.00 89.56 94 PRO A O 1
ATOM 740 N N . LEU A 1 95 ? 5.595 -2.665 -18.817 1.00 92.69 95 LEU A N 1
ATOM 741 C CA . LEU A 1 95 ? 5.649 -2.975 -17.389 1.00 92.69 95 LEU A CA 1
ATOM 742 C C . LEU A 1 95 ? 5.291 -1.721 -16.582 1.00 92.69 95 LEU A C 1
ATOM 744 O O . LEU A 1 95 ? 5.945 -0.689 -16.724 1.00 92.69 95 LEU A O 1
ATOM 748 N N . ARG A 1 96 ? 4.289 -1.838 -15.706 1.00 95.06 96 ARG A N 1
ATOM 749 C CA . ARG A 1 96 ? 3.908 -0.805 -14.736 1.00 95.06 96 ARG A CA 1
ATOM 750 C C . ARG A 1 96 ? 4.413 -1.126 -13.336 1.00 95.06 96 ARG A C 1
ATOM 752 O O . ARG A 1 96 ? 4.304 -2.261 -12.877 1.00 95.06 96 ARG A O 1
ATOM 759 N N . LEU A 1 97 ? 4.883 -0.112 -12.621 1.00 96.69 97 LEU A N 1
ATOM 760 C CA . LEU A 1 97 ? 5.133 -0.152 -11.183 1.00 96.69 97 LEU A CA 1
ATOM 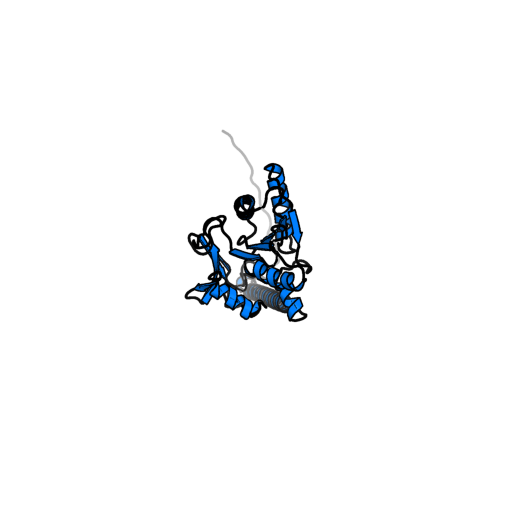761 C C . LEU A 1 97 ? 4.142 0.779 -10.479 1.00 96.69 97 LEU A C 1
ATOM 763 O O . LEU A 1 97 ? 4.290 1.996 -10.542 1.00 96.69 97 LEU A O 1
ATOM 767 N N . TYR A 1 98 ? 3.156 0.218 -9.780 1.00 97.94 98 TYR A N 1
ATOM 768 C CA . TYR A 1 98 ? 2.253 0.987 -8.922 1.00 97.94 98 TYR A CA 1
ATOM 769 C C . TYR A 1 98 ? 2.883 1.171 -7.546 1.00 97.94 98 TYR A C 1
ATOM 771 O O . TYR A 1 98 ? 3.134 0.197 -6.839 1.00 97.94 98 TYR A O 1
ATOM 779 N N . VAL A 1 99 ? 3.119 2.418 -7.155 1.00 98.06 99 VAL A N 1
ATOM 780 C CA . VAL A 1 99 ? 3.773 2.786 -5.898 1.00 98.06 99 VAL A CA 1
ATOM 781 C C . VAL A 1 99 ? 2.719 3.232 -4.888 1.00 98.06 99 VAL A C 1
ATOM 783 O O . VAL A 1 99 ? 2.012 4.211 -5.111 1.00 98.06 99 VAL A O 1
ATOM 786 N N . THR A 1 100 ? 2.612 2.514 -3.772 1.00 98.19 100 THR A N 1
ATOM 787 C CA . THR A 1 100 ? 1.574 2.699 -2.746 1.00 98.19 100 THR A CA 1
ATOM 788 C C . THR A 1 100 ? 2.170 2.799 -1.340 1.00 98.19 100 THR A C 1
ATOM 790 O O . THR A 1 100 ? 3.271 2.321 -1.059 1.00 98.19 100 THR A O 1
ATOM 793 N N . GLU A 1 101 ? 1.414 3.382 -0.411 1.00 96.31 101 GLU A N 1
ATOM 794 C CA . GLU A 1 101 ? 1.896 3.644 0.951 1.00 96.31 101 GLU A CA 1
ATOM 795 C C . GLU A 1 101 ? 1.923 2.416 1.858 1.00 96.31 101 GLU A C 1
ATOM 797 O O . GLU A 1 101 ? 2.796 2.286 2.716 1.00 96.31 101 GLU A O 1
ATOM 802 N N . SER A 1 102 ? 0.940 1.523 1.734 1.00 96.06 102 SER A N 1
ATOM 803 C CA . SER A 1 102 ? 0.807 0.376 2.637 1.00 96.06 102 SER A CA 1
ATOM 804 C C . SER A 1 102 ? 0.251 -0.854 1.921 1.00 96.06 102 SER A C 1
ATOM 806 O O . SER A 1 102 ? -0.441 -0.695 0.915 1.00 96.06 102 SER A O 1
ATOM 808 N N . PRO A 1 103 ? 0.499 -2.078 2.426 1.00 97.31 103 PRO A N 1
ATOM 809 C CA . PRO A 1 103 ? 0.066 -3.293 1.741 1.00 97.31 103 PRO A CA 1
ATOM 810 C C . PRO A 1 103 ? -1.440 -3.346 1.489 1.00 97.31 103 PRO A C 1
ATOM 812 O O . PRO A 1 103 ? -1.872 -3.800 0.439 1.00 97.31 103 PRO A O 1
ATOM 815 N N . ILE A 1 104 ? -2.254 -2.837 2.419 1.00 96.69 104 ILE A N 1
ATOM 816 C CA . ILE A 1 104 ? -3.711 -2.780 2.236 1.00 96.69 104 ILE A CA 1
ATOM 817 C C . ILE A 1 104 ? -4.086 -1.854 1.072 1.00 96.69 104 ILE A C 1
ATOM 819 O O . ILE A 1 104 ? -5.017 -2.181 0.340 1.00 96.69 104 ILE A O 1
ATOM 823 N N . GLU A 1 105 ? -3.357 -0.753 0.868 1.00 97.62 105 GLU A N 1
ATOM 824 C CA . GLU A 1 105 ? -3.587 0.140 -0.274 1.00 97.62 105 GLU A CA 1
ATOM 825 C C . GLU A 1 105 ? -3.236 -0.562 -1.586 1.00 97.62 105 GLU A C 1
ATOM 827 O O . GLU A 1 105 ? -4.051 -0.561 -2.503 1.00 97.62 105 GLU A O 1
ATOM 832 N N . ALA A 1 106 ? -2.086 -1.249 -1.642 1.00 97.75 106 ALA A N 1
ATOM 833 C CA . ALA A 1 106 ? -1.690 -2.054 -2.800 1.00 97.75 106 ALA A CA 1
ATOM 834 C C . ALA A 1 106 ? -2.757 -3.095 -3.160 1.00 97.75 106 ALA A C 1
ATOM 836 O O . ALA A 1 106 ? -3.205 -3.159 -4.299 1.00 97.75 106 ALA A O 1
ATOM 837 N N . LEU A 1 107 ? -3.205 -3.882 -2.179 1.00 97.56 107 LEU A N 1
ATOM 838 C CA . LEU A 1 107 ? -4.208 -4.924 -2.401 1.00 97.56 107 LEU A CA 1
ATOM 839 C C . LEU A 1 107 ? -5.573 -4.353 -2.802 1.00 97.56 107 LEU A C 1
ATOM 841 O O . LEU A 1 107 ? -6.254 -4.937 -3.643 1.00 97.56 107 LEU A O 1
ATOM 845 N N . SER A 1 108 ? -5.970 -3.216 -2.223 1.00 97.25 108 SER A N 1
ATOM 846 C CA . SER A 1 108 ? -7.243 -2.573 -2.565 1.00 97.25 108 SER A CA 1
ATOM 847 C C . SER A 1 108 ? -7.215 -2.000 -3.981 1.00 97.25 108 SER A C 1
ATOM 849 O O . SER A 1 108 ? -8.184 -2.153 -4.722 1.00 97.25 108 SER A O 1
ATOM 851 N N . LEU A 1 109 ? -6.085 -1.408 -4.377 1.00 97.19 109 LEU A N 1
ATOM 852 C CA . LEU A 1 109 ? -5.868 -0.916 -5.732 1.00 97.19 109 LEU A CA 1
ATOM 853 C C . LEU A 1 109 ? -5.867 -2.053 -6.762 1.00 97.19 109 LEU A C 1
ATOM 855 O O . LEU A 1 109 ? -6.477 -1.897 -7.813 1.00 97.19 109 LEU A O 1
ATOM 859 N N . ILE A 1 110 ? -5.257 -3.203 -6.457 1.00 96.00 110 ILE A N 1
ATOM 860 C CA . ILE A 1 110 ? -5.305 -4.380 -7.343 1.00 96.00 110 ILE A CA 1
ATOM 861 C C . ILE A 1 110 ? -6.757 -4.784 -7.606 1.00 96.00 110 ILE A C 1
ATOM 863 O O . ILE A 1 110 ? -7.161 -4.925 -8.756 1.00 96.00 110 ILE A O 1
ATOM 867 N N . GLU A 1 111 ? -7.571 -4.938 -6.558 1.00 94.56 111 GLU A N 1
ATOM 868 C CA . GLU A 1 111 ? -8.983 -5.298 -6.738 1.00 94.56 111 GLU A CA 1
ATOM 869 C C . GLU A 1 111 ? -9.790 -4.234 -7.489 1.00 94.56 111 GLU A C 1
ATOM 871 O O . GLU A 1 111 ? -10.724 -4.586 -8.211 1.00 94.56 111 GLU A O 1
ATOM 876 N N . HIS A 1 112 ? -9.450 -2.954 -7.331 1.00 94.31 112 HIS A N 1
ATOM 877 C CA . HIS A 1 112 ? -10.048 -1.871 -8.107 1.00 94.31 112 HIS A CA 1
ATOM 878 C C . HIS A 1 112 ? -9.678 -1.985 -9.595 1.00 94.31 112 HIS A C 1
ATOM 880 O O . HIS A 1 112 ? -10.561 -2.048 -10.452 1.00 94.31 112 HIS A O 1
ATOM 886 N N . ASN A 1 113 ? -8.386 -2.088 -9.906 1.00 93.56 113 ASN A N 1
ATOM 887 C CA . ASN A 1 113 ? -7.885 -2.110 -11.277 1.00 93.56 113 ASN A CA 1
ATOM 888 C C . ASN A 1 113 ? -8.311 -3.369 -12.046 1.00 93.56 113 ASN A C 1
ATOM 890 O O . ASN A 1 113 ? -8.675 -3.270 -13.217 1.00 93.56 113 ASN A O 1
ATOM 894 N N . LEU A 1 114 ? -8.388 -4.534 -11.391 1.00 89.81 114 LEU A N 1
ATOM 895 C CA . LEU A 1 114 ? -8.848 -5.785 -12.013 1.00 89.81 114 LEU A CA 1
ATOM 896 C C . LEU A 1 114 ? -10.287 -5.715 -12.563 1.00 89.81 114 LEU A C 1
ATOM 898 O O . LEU A 1 114 ? -10.683 -6.573 -13.350 1.00 89.81 114 LEU A O 1
ATOM 902 N N . LYS A 1 115 ? -11.079 -4.704 -12.183 1.00 86.94 115 LYS A N 1
ATOM 903 C CA . LYS A 1 115 ? -12.438 -4.477 -12.708 1.00 86.94 115 LYS A CA 1
ATOM 904 C C . LYS A 1 115 ? -12.464 -3.710 -14.029 1.00 86.94 115 LYS A C 1
ATOM 906 O O . LYS A 1 115 ? -13.510 -3.654 -14.669 1.00 86.94 115 LYS A O 1
ATOM 911 N N . THR A 1 116 ? -11.355 -3.094 -14.432 1.00 81.19 116 THR A N 1
ATOM 912 C CA . THR A 1 116 ? -11.322 -2.149 -15.560 1.00 81.19 116 THR A CA 1
ATOM 913 C C . THR A 1 116 ? -11.348 -2.818 -16.939 1.00 81.19 116 THR A C 1
ATOM 915 O O . THR A 1 116 ? -11.417 -2.117 -17.943 1.00 81.19 116 THR A O 1
ATOM 918 N N . ASN A 1 117 ? -11.342 -4.159 -17.011 1.00 70.00 117 ASN A N 1
ATOM 919 C CA . ASN A 1 117 ? -11.194 -4.944 -18.247 1.00 70.00 117 ASN A CA 1
ATOM 920 C C . ASN A 1 117 ? -9.943 -4.584 -19.083 1.00 70.00 117 ASN A C 1
ATOM 922 O O . ASN A 1 117 ? -9.838 -5.031 -20.225 1.00 70.00 117 ASN A O 1
ATOM 926 N N . ASP A 1 118 ? -8.991 -3.818 -18.538 1.00 77.94 118 ASP A N 1
ATOM 927 C CA . ASP A 1 118 ? -7.675 -3.599 -19.139 1.00 77.94 118 ASP A CA 1
ATOM 928 C C . ASP A 1 118 ? -6.695 -4.610 -18.530 1.00 77.94 118 ASP A C 1
ATOM 930 O O . ASP A 1 118 ? -6.412 -4.535 -17.332 1.00 77.94 118 ASP A O 1
ATOM 934 N N . PRO A 1 119 ? -6.219 -5.601 -19.301 1.00 74.06 119 PRO A N 1
ATOM 935 C CA . PRO A 1 119 ? -5.292 -6.584 -18.775 1.00 74.06 119 PRO A CA 1
ATOM 936 C C . PRO A 1 119 ? -3.944 -5.930 -18.455 1.00 74.06 119 PRO A C 1
ATOM 938 O O . PRO A 1 119 ? -3.390 -5.169 -19.252 1.00 74.06 119 PRO A O 1
ATOM 941 N N . GLU A 1 120 ? -3.401 -6.254 -17.284 1.00 86.00 120 GLU A N 1
ATOM 942 C CA . GLU A 1 120 ? -2.213 -5.588 -16.750 1.00 86.00 120 GLU A CA 1
ATOM 943 C C . GLU A 1 120 ? -0.929 -6.417 -16.892 1.00 86.00 120 GLU A C 1
ATOM 945 O O . GLU A 1 120 ? -0.929 -7.643 -16.748 1.00 86.00 120 GLU A O 1
ATOM 950 N N . LYS A 1 121 ? 0.198 -5.721 -17.076 1.00 92.88 121 LYS A N 1
ATOM 951 C CA . LYS A 1 121 ? 1.545 -6.200 -16.737 1.00 92.88 121 LYS A CA 1
ATOM 952 C C . LYS A 1 121 ? 2.121 -5.261 -15.687 1.00 92.88 121 LYS A C 1
ATOM 954 O O . LYS A 1 121 ? 2.735 -4.249 -16.014 1.00 92.88 121 LYS A O 1
ATOM 959 N N . ALA A 1 122 ? 1.880 -5.571 -14.424 1.00 94.88 122 ALA A N 1
ATOM 960 C CA . ALA A 1 122 ? 2.106 -4.647 -13.328 1.00 94.88 122 ALA A CA 1
ATOM 961 C C . ALA A 1 122 ? 2.767 -5.307 -12.117 1.00 94.88 122 ALA A C 1
ATOM 963 O O . ALA A 1 122 ? 2.566 -6.484 -11.824 1.00 94.88 122 ALA A O 1
ATOM 964 N N . ILE A 1 123 ? 3.529 -4.512 -11.375 1.00 95.81 123 ILE A N 1
ATOM 965 C CA . ILE A 1 123 ? 3.963 -4.815 -10.016 1.00 95.81 123 ILE A CA 1
ATOM 966 C C . ILE A 1 123 ? 3.368 -3.753 -9.104 1.00 95.81 123 ILE A C 1
ATOM 968 O O . ILE A 1 123 ? 3.589 -2.559 -9.290 1.00 95.81 123 ILE A O 1
ATOM 972 N N . TYR A 1 124 ? 2.635 -4.202 -8.096 1.00 97.44 124 TYR A N 1
ATOM 973 C CA . TYR A 1 124 ? 2.098 -3.349 -7.049 1.00 97.44 124 TYR A CA 1
ATOM 974 C C . TYR A 1 124 ? 3.045 -3.370 -5.869 1.00 97.44 124 TYR A C 1
ATOM 976 O O . TYR A 1 124 ? 3.223 -4.407 -5.230 1.00 97.44 124 TYR A O 1
ATOM 984 N N . PHE A 1 125 ? 3.668 -2.232 -5.603 1.00 97.62 125 PHE A N 1
ATOM 985 C CA . PHE A 1 125 ? 4.685 -2.065 -4.586 1.00 97.62 125 PHE A CA 1
ATOM 986 C C . PHE A 1 125 ? 4.170 -1.177 -3.461 1.00 97.62 125 PHE A C 1
ATOM 988 O O . PHE A 1 125 ? 3.775 -0.031 -3.674 1.00 97.62 125 PHE A O 1
ATOM 995 N N . SER A 1 126 ? 4.193 -1.706 -2.243 1.00 97.12 126 SER A N 1
ATOM 996 C CA . SER A 1 126 ? 4.007 -0.930 -1.031 1.00 97.12 126 SER A CA 1
ATOM 997 C C . SER A 1 126 ? 5.348 -0.644 -0.379 1.00 97.12 126 SER A C 1
ATOM 999 O O . SER A 1 126 ? 6.082 -1.563 -0.029 1.00 97.12 126 SER A O 1
ATOM 1001 N N . GLN A 1 127 ? 5.620 0.636 -0.152 1.00 94.56 127 GLN A N 1
ATOM 1002 C CA . GLN A 1 127 ? 6.885 1.124 0.402 1.00 94.56 127 GLN A CA 1
ATOM 1003 C C . GLN A 1 127 ? 6.912 1.131 1.941 1.00 94.56 127 GLN A C 1
ATOM 1005 O O . GLN A 1 127 ? 7.861 1.640 2.550 1.00 94.56 127 GLN A O 1
ATOM 1010 N N . SER A 1 128 ? 5.845 0.634 2.579 1.00 92.81 128 SER A N 1
ATOM 1011 C CA . SER A 1 128 ? 5.698 0.605 4.040 1.00 92.81 128 SER A CA 1
ATOM 1012 C C . SER A 1 128 ? 5.863 2.001 4.662 1.00 92.81 128 SER A C 1
ATOM 1014 O O . SER A 1 128 ? 6.596 2.207 5.636 1.00 92.81 128 SER A O 1
ATOM 1016 N N . GLY A 1 129 ? 5.203 2.984 4.044 1.00 91.69 129 GLY A N 1
ATOM 1017 C CA . GLY A 1 129 ? 5.362 4.421 4.258 1.00 91.69 129 GLY A CA 1
ATOM 1018 C C . GLY A 1 129 ? 5.540 5.179 2.938 1.00 91.69 129 GLY A C 1
ATOM 1019 O O . GLY A 1 129 ? 5.290 4.640 1.869 1.00 91.69 129 GLY A O 1
ATOM 1020 N N . LEU A 1 130 ? 5.991 6.431 3.021 1.00 92.75 130 LEU A N 1
ATOM 1021 C CA . LEU A 1 130 ? 6.295 7.294 1.873 1.00 92.75 130 LEU A CA 1
ATOM 1022 C C . LEU A 1 130 ? 7.823 7.442 1.760 1.00 92.75 130 LEU A C 1
ATOM 1024 O O . LEU A 1 130 ? 8.408 8.387 2.290 1.00 92.75 130 LEU A O 1
ATOM 1028 N N . LYS A 1 131 ? 8.494 6.452 1.151 1.00 94.50 131 LYS A N 1
ATOM 1029 C CA . LYS A 1 131 ? 9.967 6.330 1.149 1.00 94.50 131 LYS A CA 1
ATOM 1030 C C . LYS A 1 131 ? 10.546 6.409 -0.261 1.00 94.50 131 LYS A C 1
ATOM 1032 O O . LYS A 1 131 ? 10.528 5.431 -1.001 1.00 94.50 131 LYS A O 1
ATOM 1037 N N . TYR A 1 132 ? 11.106 7.565 -0.614 1.00 95.00 132 TYR A N 1
ATOM 1038 C CA . 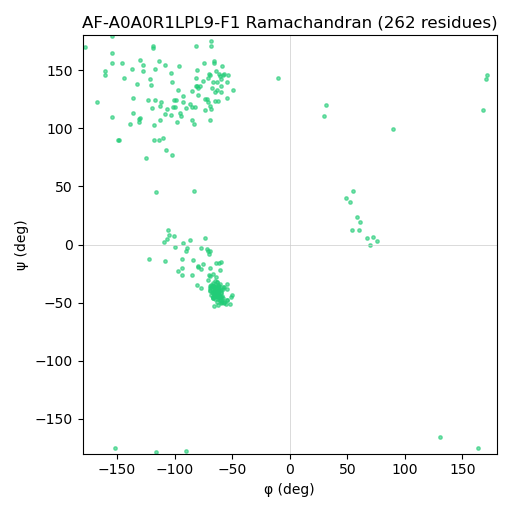TYR A 1 132 ? 11.720 7.798 -1.928 1.00 95.00 132 TYR A CA 1
ATOM 1039 C C . TYR A 1 132 ? 12.757 6.726 -2.305 1.00 95.00 132 TYR A C 1
ATOM 1041 O O . TYR A 1 132 ? 12.611 6.106 -3.353 1.00 95.00 132 TYR A O 1
ATOM 1049 N N . ASP A 1 133 ? 13.716 6.437 -1.419 1.00 94.00 133 ASP A N 1
ATOM 1050 C CA . ASP A 1 133 ? 14.809 5.494 -1.708 1.00 94.00 133 ASP A CA 1
ATOM 1051 C C . ASP A 1 133 ? 14.301 4.073 -1.993 1.00 94.00 133 ASP A C 1
ATOM 1053 O O . ASP A 1 133 ? 14.802 3.407 -2.890 1.00 94.00 133 ASP A O 1
ATOM 1057 N N . ALA A 1 134 ? 13.239 3.640 -1.301 1.00 94.06 134 ALA A N 1
ATOM 1058 C CA . ALA A 1 134 ? 12.608 2.344 -1.548 1.00 94.06 134 ALA A CA 1
ATOM 1059 C C . ALA A 1 134 ? 11.975 2.265 -2.949 1.00 94.06 134 ALA A C 1
ATOM 1061 O O . ALA A 1 134 ? 12.077 1.246 -3.624 1.00 94.06 134 ALA A O 1
ATOM 1062 N N . MET A 1 135 ? 11.326 3.343 -3.413 1.00 94.94 135 MET A N 1
ATOM 1063 C CA . MET A 1 135 ? 10.807 3.399 -4.788 1.00 94.94 135 MET A CA 1
ATOM 1064 C C . MET A 1 135 ? 11.939 3.443 -5.805 1.00 94.94 135 MET A C 1
ATOM 1066 O O . MET A 1 135 ? 11.859 2.733 -6.802 1.00 94.94 135 MET A O 1
ATOM 1070 N N . LYS A 1 136 ? 12.975 4.249 -5.565 1.00 94.56 136 LYS A N 1
ATOM 1071 C CA . LYS A 1 136 ? 14.111 4.366 -6.479 1.00 94.56 136 LYS A CA 1
ATOM 1072 C C . LYS A 1 136 ? 14.813 3.020 -6.676 1.00 94.56 136 LYS A C 1
ATOM 1074 O O . LYS A 1 136 ? 14.940 2.581 -7.813 1.00 94.56 136 LYS A O 1
ATOM 1079 N N . GLU A 1 137 ? 15.157 2.329 -5.590 1.00 92.50 137 GLU A N 1
ATOM 1080 C CA . GLU A 1 137 ? 15.780 1.000 -5.654 1.00 92.50 137 GLU A CA 1
ATOM 1081 C C . GLU A 1 137 ? 14.872 -0.010 -6.370 1.00 92.50 137 GLU A C 1
ATOM 1083 O O . GLU A 1 137 ? 15.328 -0.815 -7.183 1.00 92.50 137 GLU A O 1
ATOM 1088 N N . GLN A 1 138 ? 13.557 0.065 -6.135 1.00 93.06 138 GLN A N 1
ATOM 1089 C CA . GLN A 1 138 ? 12.613 -0.798 -6.832 1.00 93.06 138 GLN A CA 1
ATOM 1090 C C . GLN A 1 138 ? 12.565 -0.507 -8.339 1.00 93.06 138 GLN A C 1
ATOM 1092 O O . GLN A 1 138 ? 12.504 -1.457 -9.118 1.00 93.06 138 GLN A O 1
ATOM 1097 N N . ILE A 1 139 ? 12.616 0.759 -8.764 1.00 93.62 139 ILE A N 1
ATOM 1098 C CA . ILE A 1 139 ? 12.699 1.130 -10.185 1.00 93.62 139 ILE A CA 1
ATOM 1099 C C . ILE A 1 139 ? 13.990 0.578 -10.792 1.00 93.62 139 ILE A C 1
ATOM 1101 O O . ILE A 1 139 ? 13.929 -0.148 -11.780 1.00 93.62 139 ILE A O 1
ATOM 1105 N N . GLU A 1 140 ? 15.137 0.845 -10.165 1.00 92.00 140 GLU A N 1
ATOM 1106 C CA . GLU A 1 140 ? 16.452 0.383 -10.627 1.00 92.00 140 GLU A CA 1
ATOM 1107 C C . GLU A 1 140 ? 16.516 -1.145 -10.743 1.00 92.00 140 GLU A C 1
ATOM 1109 O O . GLU A 1 140 ? 17.055 -1.664 -11.717 1.00 92.00 140 GLU A O 1
ATOM 1114 N N . SER A 1 141 ? 15.898 -1.875 -9.806 1.00 91.06 141 SER A N 1
ATOM 1115 C CA . SER A 1 141 ? 15.821 -3.340 -9.860 1.00 91.06 141 SER A CA 1
ATOM 1116 C C . SER A 1 141 ? 14.967 -3.868 -11.018 1.00 91.06 141 SER A C 1
ATOM 1118 O O . SER A 1 141 ? 15.172 -4.994 -11.461 1.00 91.06 141 SER A O 1
ATOM 1120 N N . LEU A 1 142 ? 14.003 -3.081 -11.511 1.00 91.38 142 LEU A N 1
ATOM 1121 C CA . LEU A 1 142 ? 13.092 -3.484 -12.585 1.00 91.38 142 LEU A CA 1
ATOM 1122 C C . LEU A 1 142 ? 13.582 -3.075 -13.970 1.00 91.38 142 LEU A C 1
ATOM 1124 O O . LEU A 1 142 ? 13.239 -3.754 -14.937 1.00 91.38 142 LEU A O 1
ATOM 1128 N N . THR A 1 143 ? 14.390 -2.019 -14.075 1.00 89.50 143 THR A N 1
ATOM 1129 C CA . THR A 1 143 ? 14.931 -1.519 -15.348 1.00 89.50 143 THR A CA 1
ATOM 1130 C C . THR A 1 143 ? 15.573 -2.616 -16.212 1.00 89.50 143 THR A C 1
ATOM 1132 O O . THR A 1 143 ? 15.249 -2.665 -17.397 1.00 89.50 143 THR A O 1
ATOM 1135 N N . PRO A 1 144 ? 16.378 -3.564 -15.680 1.00 88.38 144 PRO A N 1
ATOM 1136 C CA . PRO A 1 144 ? 16.957 -4.647 -16.485 1.00 88.38 144 PRO A CA 1
ATOM 1137 C C . PRO A 1 144 ? 15.941 -5.626 -17.099 1.00 88.38 144 PRO A C 1
ATOM 1139 O O . PRO A 1 144 ? 16.299 -6.397 -17.985 1.00 88.38 144 PRO A O 1
ATOM 1142 N N . PHE A 1 145 ? 14.693 -5.640 -16.618 1.00 84.75 145 PHE A N 1
ATOM 1143 C CA . PHE A 1 145 ? 13.624 -6.531 -17.092 1.00 84.75 145 PHE A CA 1
ATOM 1144 C C . PHE A 1 145 ? 12.666 -5.852 -18.082 1.00 84.75 145 PHE A C 1
ATOM 1146 O O . PHE A 1 145 ? 11.729 -6.485 -18.583 1.00 84.75 145 PHE A O 1
ATOM 1153 N N . VAL A 1 146 ? 12.871 -4.564 -18.353 1.00 86.12 146 VAL A N 1
ATOM 1154 C CA . VAL A 1 146 ? 12.164 -3.823 -19.397 1.00 86.12 146 VAL A CA 1
ATOM 1155 C C . VAL A 1 146 ? 12.841 -4.126 -20.736 1.00 86.12 146 VAL A C 1
ATOM 1157 O O . VAL A 1 146 ? 14.065 -4.199 -20.805 1.00 86.12 146 VAL A O 1
ATOM 1160 N N . LYS A 1 147 ? 12.062 -4.369 -21.801 1.00 78.88 147 LYS A N 1
ATOM 1161 C CA . LYS A 1 147 ? 12.638 -4.689 -23.119 1.00 78.88 147 LYS A CA 1
ATOM 1162 C C . LYS A 1 147 ? 13.413 -3.495 -23.677 1.00 78.88 147 LYS A C 1
ATOM 1164 O O . LYS A 1 147 ? 13.101 -2.356 -23.348 1.00 78.88 147 LYS A O 1
ATOM 1169 N N . ASP A 1 148 ? 14.335 -3.747 -24.601 1.00 72.38 148 ASP A N 1
ATOM 1170 C CA . ASP A 1 148 ? 15.029 -2.686 -25.334 1.00 72.38 148 ASP A CA 1
ATOM 1171 C C . ASP A 1 148 ? 14.015 -1.742 -26.014 1.00 72.38 148 ASP A C 1
ATOM 1173 O O . ASP A 1 148 ? 13.149 -2.190 -26.771 1.00 72.38 148 ASP A O 1
ATOM 1177 N N . ASN A 1 149 ? 14.127 -0.433 -25.756 1.00 68.38 149 ASN A N 1
ATOM 1178 C CA . ASN A 1 149 ? 13.188 0.634 -26.169 1.00 68.38 149 ASN A CA 1
ATOM 1179 C C . ASN A 1 149 ? 11.807 0.629 -25.461 1.00 68.38 149 ASN A C 1
ATOM 1181 O O . ASN A 1 149 ? 10.976 1.494 -25.731 1.00 68.38 149 ASN A O 1
ATOM 1185 N N . GLU A 1 150 ? 11.581 -0.331 -24.561 1.00 80.81 150 GLU A N 1
ATOM 1186 C CA . GLU A 1 150 ? 10.648 -0.342 -23.423 1.00 80.81 150 GLU A CA 1
ATOM 1187 C C . GLU A 1 150 ? 10.958 0.801 -22.426 1.00 80.81 150 GLU A C 1
ATOM 1189 O O . GLU A 1 150 ? 12.132 1.019 -22.126 1.00 80.81 150 GLU A O 1
ATOM 1194 N N . GLN A 1 151 ? 9.974 1.462 -21.808 1.00 81.44 151 GLN A N 1
ATOM 1195 C CA . GLN A 1 151 ? 10.201 2.242 -20.580 1.00 81.44 151 GLN A CA 1
ATOM 1196 C C . GLN A 1 151 ? 9.317 1.710 -19.450 1.00 81.44 151 GLN A C 1
ATOM 1198 O O . GLN A 1 151 ? 8.180 1.296 -19.681 1.00 81.44 151 GLN A O 1
ATOM 1203 N N . LEU A 1 152 ? 9.851 1.697 -18.222 1.00 92.19 152 LEU A N 1
ATOM 1204 C CA . LEU A 1 152 ? 9.066 1.378 -17.030 1.00 92.19 152 LEU A CA 1
ATOM 1205 C C . LEU A 1 152 ? 8.081 2.521 -16.766 1.00 92.19 152 LEU A C 1
ATOM 1207 O O . LEU A 1 152 ? 8.492 3.651 -16.493 1.00 92.19 152 LEU A O 1
ATOM 1211 N N . GLU A 1 153 ? 6.786 2.220 -16.792 1.00 94.12 153 GLU A N 1
ATOM 1212 C CA . GLU A 1 153 ? 5.751 3.168 -16.387 1.00 94.12 153 GLU A CA 1
ATOM 1213 C C . GLU A 1 153 ? 5.628 3.143 -14.861 1.00 94.12 153 GLU A C 1
ATOM 1215 O O . GLU A 1 153 ? 5.289 2.117 -14.269 1.00 94.12 153 GLU A O 1
ATOM 1220 N N . VAL A 1 154 ? 5.892 4.264 -14.195 1.00 96.31 154 VAL A N 1
ATOM 1221 C CA . VAL A 1 154 ? 5.810 4.333 -12.730 1.00 96.31 154 VAL A CA 1
ATOM 1222 C C . VAL A 1 154 ? 4.576 5.124 -12.344 1.00 96.31 154 VAL A C 1
ATOM 1224 O O . VAL A 1 154 ? 4.474 6.314 -12.627 1.00 96.31 154 VAL A O 1
ATOM 1227 N N . VAL A 1 155 ? 3.635 4.475 -11.672 1.00 97.69 155 VAL A N 1
ATOM 1228 C CA . VAL A 1 155 ? 2.372 5.078 -11.255 1.00 97.69 155 VAL A CA 1
ATOM 1229 C C . VAL A 1 155 ? 2.437 5.400 -9.767 1.00 97.69 155 VAL A C 1
ATOM 1231 O O . VAL A 1 155 ? 2.423 4.503 -8.924 1.00 97.69 155 VAL A O 1
ATOM 1234 N N . PHE A 1 156 ? 2.460 6.686 -9.425 1.00 98.19 156 PHE A N 1
ATOM 1235 C CA . PHE A 1 156 ? 2.237 7.135 -8.056 1.00 98.19 156 PHE A CA 1
ATOM 1236 C C . PHE A 1 156 ? 0.776 6.882 -7.692 1.00 98.19 156 PHE A C 1
ATOM 1238 O O . PHE A 1 156 ? -0.119 7.587 -8.163 1.00 98.19 156 PHE A O 1
ATOM 1245 N N . ALA A 1 157 ? 0.549 5.876 -6.851 1.00 97.94 157 ALA A N 1
ATOM 1246 C CA . ALA A 1 157 ? -0.764 5.457 -6.389 1.00 97.94 157 ALA A CA 1
ATOM 1247 C C . ALA A 1 157 ? -0.947 5.647 -4.876 1.00 97.94 157 ALA A C 1
ATOM 1249 O O . ALA A 1 157 ? -1.427 4.768 -4.161 1.00 97.94 157 ALA A O 1
ATOM 1250 N N . VAL A 1 158 ? -0.533 6.817 -4.390 1.00 97.56 158 VAL A N 1
ATOM 1251 C CA . VAL A 1 158 ? -0.575 7.216 -2.974 1.00 97.56 158 VAL A CA 1
ATOM 1252 C C . VAL A 1 158 ? -1.956 7.718 -2.542 1.00 97.56 158 VAL A C 1
ATOM 1254 O O . VAL A 1 158 ? -2.846 7.921 -3.374 1.00 97.56 158 VAL A O 1
ATOM 1257 N N . ASN A 1 159 ? -2.141 7.932 -1.237 1.00 97.38 159 ASN A N 1
ATOM 1258 C CA . ASN A 1 159 ? -3.399 8.441 -0.699 1.00 97.38 159 ASN A CA 1
ATOM 1259 C C . ASN A 1 159 ? -3.679 9.861 -1.206 1.00 97.38 159 ASN A C 1
ATOM 1261 O O . ASN A 1 159 ? -2.772 10.667 -1.420 1.00 97.38 159 ASN A O 1
ATOM 1265 N N . ASN A 1 160 ? -4.958 10.206 -1.349 1.00 97.62 160 ASN A N 1
ATOM 1266 C CA . ASN A 1 160 ? -5.379 11.535 -1.787 1.00 97.62 160 ASN A CA 1
ATOM 1267 C C . ASN A 1 160 ? -5.423 12.541 -0.622 1.00 97.62 160 ASN A C 1
ATOM 1269 O O . ASN A 1 160 ? -6.395 13.282 -0.458 1.00 97.62 160 ASN A O 1
ATOM 1273 N N . ASP A 1 161 ? -4.384 12.572 0.208 1.00 96.00 161 ASP A N 1
ATOM 1274 C CA . ASP A 1 161 ? -4.234 13.499 1.329 1.00 96.00 161 ASP A CA 1
ATOM 1275 C C . ASP A 1 161 ? -3.029 14.439 1.142 1.00 96.00 161 ASP A C 1
ATOM 1277 O O . ASP A 1 161 ? -2.386 14.473 0.092 1.00 96.00 161 ASP A O 1
ATOM 1281 N N . GLU A 1 162 ? -2.790 15.308 2.125 1.00 96.94 162 GLU A N 1
ATOM 1282 C CA . GLU A 1 162 ? -1.703 16.289 2.064 1.00 96.94 162 GLU A CA 1
ATOM 1283 C C . GLU A 1 162 ? -0.332 15.614 1.967 1.00 96.94 162 GLU A C 1
ATOM 1285 O O . GLU A 1 162 ? 0.458 15.980 1.099 1.00 96.94 162 GLU A O 1
ATOM 1290 N N . HIS A 1 163 ? -0.093 14.573 2.765 1.00 95.94 163 HIS A N 1
ATOM 1291 C CA . HIS A 1 163 ? 1.181 13.862 2.794 1.00 95.94 163 HIS A CA 1
ATOM 1292 C C . HIS A 1 163 ? 1.453 13.098 1.496 1.00 95.94 163 HIS A C 1
ATOM 1294 O O . HIS A 1 163 ? 2.576 13.139 0.993 1.00 95.94 163 HIS A O 1
ATOM 1300 N N . GLY A 1 164 ? 0.439 12.450 0.915 1.00 96.75 164 GLY A N 1
ATOM 1301 C CA . GLY A 1 164 ? 0.557 11.791 -0.385 1.00 96.75 164 GLY A CA 1
ATOM 1302 C C . GLY A 1 164 ? 0.913 12.786 -1.494 1.00 96.75 164 GLY A C 1
ATOM 1303 O O . GLY A 1 164 ? 1.853 12.563 -2.261 1.00 96.75 164 GLY A O 1
ATOM 1304 N N . ARG A 1 165 ? 0.234 13.940 -1.542 1.00 96.75 165 ARG A N 1
ATOM 1305 C CA . ARG A 1 165 ? 0.521 14.998 -2.531 1.00 96.75 165 ARG A CA 1
ATOM 1306 C C . ARG A 1 165 ? 1.912 15.608 -2.359 1.00 96.75 165 ARG A C 1
ATOM 1308 O O . ARG A 1 165 ? 2.604 15.834 -3.354 1.00 96.75 165 ARG A O 1
ATOM 1315 N N . GLU A 1 166 ? 2.326 15.873 -1.121 1.00 97.94 166 GLU A N 1
ATOM 1316 C CA . GLU A 1 166 ? 3.675 16.356 -0.806 1.00 97.94 166 GLU A CA 1
ATOM 1317 C C . GLU A 1 166 ? 4.738 15.348 -1.234 1.00 97.94 166 GLU A C 1
ATOM 1319 O O . GLU A 1 166 ? 5.699 15.718 -1.905 1.00 97.94 166 GLU A O 1
ATOM 1324 N N . TYR A 1 167 ? 4.526 14.066 -0.940 1.00 97.75 167 TYR A N 1
ATOM 1325 C CA . TYR A 1 167 ? 5.455 13.010 -1.316 1.00 97.75 167 TYR A CA 1
ATOM 1326 C C . TYR A 1 167 ? 5.663 12.905 -2.828 1.00 97.75 167 TYR A C 1
ATOM 1328 O O . TYR A 1 167 ? 6.806 12.782 -3.275 1.00 97.75 167 TYR A O 1
ATOM 1336 N N . VAL A 1 168 ? 4.590 12.977 -3.622 1.00 97.75 168 VAL A N 1
ATOM 1337 C CA . VAL A 1 168 ? 4.695 12.973 -5.091 1.00 97.75 168 VAL A CA 1
ATOM 1338 C C . VAL A 1 168 ? 5.534 14.161 -5.554 1.00 97.75 168 VAL A C 1
ATOM 1340 O O . VAL A 1 168 ? 6.493 13.992 -6.306 1.00 97.75 168 VAL A O 1
ATOM 1343 N N . LYS A 1 169 ? 5.227 15.365 -5.060 1.00 97.69 169 LYS A N 1
ATOM 1344 C CA . LYS A 1 169 ? 5.955 16.588 -5.415 1.00 97.69 169 LYS A CA 1
ATOM 1345 C C . LYS A 1 169 ? 7.442 16.497 -5.061 1.00 97.69 169 LYS A C 1
ATOM 1347 O O . LYS A 1 169 ? 8.290 16.834 -5.890 1.00 97.69 169 LYS A O 1
ATOM 1352 N N . ASP A 1 170 ? 7.758 16.050 -3.852 1.00 97.62 170 ASP A N 1
ATOM 1353 C CA . ASP A 1 170 ? 9.134 15.946 -3.371 1.00 97.62 170 ASP A CA 1
ATOM 1354 C C . ASP A 1 170 ? 9.912 14.853 -4.103 1.00 97.62 170 ASP A C 1
ATOM 1356 O O . ASP A 1 170 ? 11.083 15.057 -4.427 1.00 97.62 170 ASP A O 1
ATOM 1360 N N . SER A 1 171 ? 9.265 13.734 -4.430 1.00 96.69 171 SER A N 1
ATOM 1361 C CA . SER A 1 171 ? 9.871 12.653 -5.213 1.00 96.69 171 SER A CA 1
ATOM 1362 C C . SER A 1 171 ? 10.248 13.127 -6.613 1.00 96.69 171 SER A C 1
ATOM 1364 O O . SER A 1 171 ? 11.404 12.993 -7.005 1.00 96.69 171 SER A O 1
ATOM 1366 N N . LEU A 1 172 ? 9.326 13.785 -7.324 1.00 96.00 172 LEU A N 1
ATOM 1367 C CA . LEU A 1 172 ? 9.596 14.340 -8.656 1.00 96.00 172 LEU A CA 1
ATOM 1368 C C . LEU A 1 172 ? 10.713 15.394 -8.625 1.00 96.00 172 LEU A C 1
ATOM 1370 O O . LEU A 1 172 ? 11.546 15.458 -9.529 1.00 96.00 172 LEU A O 1
ATOM 1374 N N . LYS A 1 173 ? 10.763 16.215 -7.568 1.00 96.69 173 LYS A N 1
ATOM 1375 C CA . LYS A 1 173 ? 11.840 17.194 -7.375 1.00 96.69 173 LYS A CA 1
ATOM 1376 C C . LYS A 1 173 ? 13.196 16.514 -7.170 1.00 96.69 173 LYS A C 1
ATOM 1378 O O . LYS A 1 173 ? 14.177 16.975 -7.752 1.00 96.69 173 LYS A O 1
ATOM 1383 N N . LYS A 1 174 ? 13.257 15.458 -6.353 1.00 96.12 174 LYS A N 1
ATOM 1384 C CA . LYS A 1 174 ? 14.484 14.682 -6.112 1.00 96.12 174 LYS A CA 1
ATOM 1385 C C . LYS A 1 174 ? 14.959 13.978 -7.378 1.00 96.12 174 LYS A C 1
ATOM 1387 O O . LYS A 1 174 ? 16.108 14.163 -7.750 1.00 96.12 174 LYS A O 1
ATOM 1392 N N . MET A 1 175 ? 14.059 13.306 -8.094 1.00 92.75 175 MET A N 1
ATOM 1393 C CA . MET A 1 175 ? 14.364 12.668 -9.381 1.00 92.75 175 MET A CA 1
ATOM 1394 C C . MET A 1 175 ? 14.972 13.651 -10.376 1.00 92.75 175 MET A C 1
ATOM 1396 O O . MET A 1 175 ? 16.023 13.380 -10.944 1.00 92.75 175 MET A O 1
ATOM 1400 N N . LYS A 1 176 ? 14.371 14.838 -10.522 1.00 94.00 176 LYS A N 1
ATOM 1401 C CA . LYS A 1 176 ? 14.922 15.885 -11.388 1.00 94.00 176 LYS A CA 1
ATOM 1402 C C . LYS A 1 176 ? 16.303 16.366 -10.932 1.00 94.00 176 LYS A C 1
ATOM 1404 O O . LYS A 1 176 ? 17.144 16.669 -11.768 1.00 94.00 176 LYS A O 1
ATOM 1409 N N . ALA A 1 177 ? 16.526 16.492 -9.624 1.00 95.50 177 ALA A N 1
ATOM 1410 C CA . ALA A 1 177 ? 17.818 16.914 -9.083 1.00 95.50 177 ALA A CA 1
ATOM 1411 C C . ALA A 1 177 ? 18.915 15.851 -9.267 1.00 95.50 177 ALA A C 1
ATOM 1413 O O . ALA A 1 177 ? 20.089 16.201 -9.337 1.00 95.50 177 ALA A O 1
ATOM 1414 N N . GLU A 1 178 ? 18.528 14.580 -9.346 1.00 95.38 178 GLU A N 1
ATOM 1415 C CA . GLU A 1 178 ? 19.410 13.426 -9.542 1.00 95.38 178 GLU A CA 1
ATOM 1416 C C . GLU A 1 178 ? 19.575 13.030 -11.020 1.00 95.38 178 GLU A C 1
ATOM 1418 O O . GLU A 1 178 ? 20.268 12.056 -11.294 1.00 95.38 178 GLU A O 1
ATOM 1423 N N . ASP A 1 179 ? 18.948 13.759 -11.954 1.00 91.75 179 ASP A N 1
ATOM 1424 C CA . ASP A 1 179 ? 18.872 13.418 -13.387 1.00 91.75 179 ASP A CA 1
ATOM 1425 C C . ASP A 1 179 ? 18.353 11.986 -13.637 1.00 91.75 179 ASP A C 1
ATOM 1427 O O . ASP A 1 179 ? 18.802 11.260 -14.521 1.00 91.75 179 ASP A O 1
ATOM 1431 N N . PHE A 1 180 ? 17.407 11.552 -12.799 1.00 89.38 180 PHE A N 1
ATOM 1432 C CA . PHE A 1 180 ? 16.829 10.216 -12.855 1.00 89.38 180 PHE A CA 1
ATOM 1433 C C . PHE A 1 180 ? 15.682 10.175 -13.870 1.00 89.38 180 PHE A C 1
ATOM 1435 O O . PHE A 1 180 ? 14.598 10.714 -13.619 1.00 89.38 180 PHE A O 1
ATOM 1442 N N . GLU A 1 181 ? 15.913 9.533 -15.016 1.00 83.56 181 GLU A N 1
ATOM 1443 C CA . GLU A 1 181 ? 14.903 9.389 -16.065 1.00 83.56 181 GLU A CA 1
ATOM 1444 C C . GLU A 1 181 ? 13.810 8.391 -15.653 1.00 83.56 181 GLU A C 1
ATOM 1446 O O . GLU A 1 181 ? 14.075 7.238 -15.311 1.00 83.56 181 GLU A O 1
ATOM 1451 N N . MET A 1 182 ? 12.553 8.834 -15.700 1.00 83.88 182 MET A N 1
ATOM 1452 C CA . MET A 1 182 ? 11.380 7.991 -15.472 1.00 83.88 182 MET A CA 1
ATOM 1453 C C . MET A 1 182 ? 10.150 8.560 -16.183 1.00 83.88 182 MET A C 1
ATOM 1455 O O . MET A 1 182 ? 10.105 9.749 -16.504 1.00 83.88 182 MET A O 1
ATOM 1459 N N . HIS A 1 183 ? 9.109 7.735 -16.314 1.00 86.00 183 HIS A N 1
ATOM 1460 C CA . HIS A 1 183 ? 7.809 8.122 -16.875 1.00 86.00 183 HIS A CA 1
ATOM 1461 C C . HIS A 1 183 ? 6.741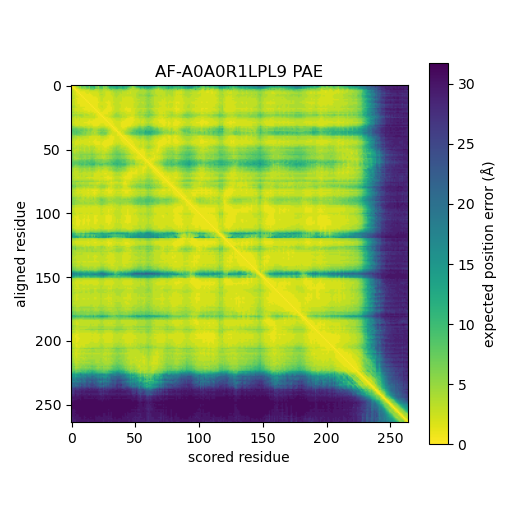 8.061 -15.782 1.00 86.00 183 HIS A C 1
ATOM 1463 O O . HIS A 1 183 ? 6.179 6.988 -15.537 1.00 86.00 183 HIS A O 1
ATOM 1469 N N . PRO A 1 184 ? 6.511 9.174 -15.055 1.00 94.06 184 PRO A N 1
ATOM 1470 C CA . PRO A 1 184 ? 5.622 9.181 -13.910 1.00 94.06 184 PRO A CA 1
ATOM 1471 C C . PRO A 1 184 ? 4.167 9.381 -14.342 1.00 94.06 184 PRO A C 1
ATOM 1473 O O . PRO A 1 184 ? 3.824 10.325 -15.054 1.00 94.06 184 PRO A O 1
ATOM 1476 N N . PHE A 1 185 ? 3.291 8.542 -13.810 1.00 96.56 185 PHE A N 1
ATOM 1477 C CA . PHE A 1 185 ? 1.845 8.698 -13.851 1.00 96.56 18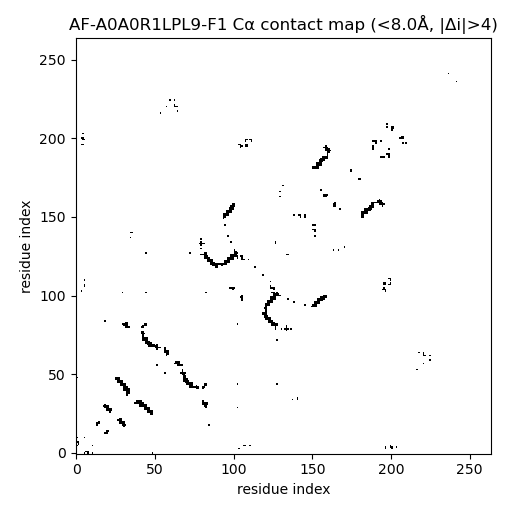5 PHE A CA 1
ATOM 1478 C C . PHE A 1 185 ? 1.320 8.929 -12.438 1.00 96.56 185 PHE A C 1
ATOM 1480 O O . PHE A 1 185 ? 1.958 8.561 -11.451 1.00 96.56 185 PHE A O 1
ATOM 1487 N N . LEU A 1 186 ? 0.139 9.529 -12.331 1.00 97.12 186 LEU A N 1
ATOM 1488 C CA . LEU A 1 186 ? -0.534 9.753 -11.058 1.00 97.12 186 LEU A CA 1
ATOM 1489 C C . LEU A 1 186 ? -1.916 9.116 -11.106 1.00 97.12 186 LEU A C 1
ATOM 1491 O O . LEU A 1 186 ? -2.730 9.455 -11.964 1.00 97.12 186 LEU A O 1
ATOM 1495 N N . GLN A 1 187 ? -2.190 8.237 -10.152 1.00 96.75 187 GLN A N 1
ATOM 1496 C CA . GLN A 1 187 ? -3.508 7.661 -9.937 1.00 96.75 187 GLN A CA 1
ATOM 1497 C C . GLN A 1 187 ? -3.814 7.792 -8.451 1.00 96.75 187 GLN A C 1
ATOM 1499 O O . GLN A 1 187 ? -3.250 7.074 -7.646 1.00 96.75 187 GLN A O 1
ATOM 1504 N N . MET A 1 188 ? -4.685 8.713 -8.054 1.00 96.62 188 MET A N 1
ATOM 1505 C CA . MET A 1 188 ? -5.087 8.843 -6.649 1.00 96.62 188 MET A CA 1
ATOM 1506 C C . MET A 1 188 ? -6.526 8.361 -6.455 1.00 96.62 188 MET A C 1
ATOM 1508 O O . MET A 1 188 ? -7.325 8.453 -7.394 1.00 96.62 188 MET A O 1
ATOM 1512 N N . PRO A 1 189 ? -6.891 7.918 -5.239 1.00 97.00 189 PRO A N 1
ATOM 1513 C CA . PRO A 1 189 ? -8.276 7.666 -4.872 1.00 97.00 189 PRO A CA 1
ATOM 1514 C C . PRO A 1 189 ? -9.181 8.847 -5.242 1.00 97.00 189 PRO A C 1
ATOM 1516 O O . PRO A 1 189 ? -8.898 10.004 -4.911 1.00 97.00 189 PRO A O 1
ATOM 1519 N N . ASN A 1 190 ? -10.319 8.561 -5.874 1.00 94.69 190 ASN A N 1
ATOM 1520 C CA . ASN A 1 190 ? -11.323 9.568 -6.245 1.00 94.69 190 ASN A CA 1
ATOM 1521 C C . ASN A 1 190 ? -12.136 10.098 -5.044 1.00 94.69 190 ASN A C 1
ATOM 1523 O O . ASN A 1 190 ? -13.072 10.881 -5.210 1.00 94.69 190 ASN A O 1
ATOM 1527 N N . ILE A 1 191 ? -11.772 9.695 -3.828 1.00 96.31 191 ILE A N 1
ATOM 1528 C CA . ILE A 1 191 ? -12.355 10.159 -2.576 1.00 96.31 191 ILE A CA 1
ATOM 1529 C C . ILE A 1 191 ? -11.437 11.236 -1.989 1.00 96.31 191 ILE A C 1
ATOM 1531 O O . ILE A 1 191 ? -10.256 10.999 -1.744 1.00 96.31 191 ILE A O 1
ATOM 1535 N N . ASN A 1 192 ? -11.984 12.426 -1.721 1.00 94.12 192 ASN A N 1
ATOM 1536 C CA . ASN A 1 192 ? -11.222 13.520 -1.112 1.00 94.12 192 ASN A CA 1
ATOM 1537 C C . ASN A 1 192 ? -10.656 13.114 0.262 1.00 94.12 192 ASN A C 1
ATOM 1539 O O . ASN A 1 192 ? -11.410 12.616 1.115 1.00 94.12 192 ASN A O 1
ATOM 1543 N N . ASN A 1 193 ? -9.357 13.365 0.477 1.00 95.38 193 ASN A N 1
ATOM 1544 C CA . ASN A 1 193 ? -8.607 12.934 1.663 1.00 95.38 193 ASN A CA 1
ATOM 1545 C C . ASN A 1 193 ? -8.832 11.450 1.974 1.00 95.38 193 ASN A C 1
ATOM 1547 O O . ASN A 1 193 ? -9.069 11.095 3.130 1.00 95.38 193 ASN A O 1
ATOM 1551 N N . GLY A 1 194 ? -8.880 10.623 0.926 1.00 96.19 194 GLY A N 1
ATOM 1552 C CA . GLY A 1 194 ? -9.163 9.200 1.025 1.00 96.19 194 GLY A CA 1
ATOM 1553 C C . GLY A 1 194 ? -8.043 8.302 0.531 1.00 96.19 194 GLY A C 1
ATOM 1554 O O . GLY A 1 194 ? -7.074 8.758 -0.078 1.00 96.19 194 GLY A O 1
ATOM 1555 N N . ASP A 1 195 ? -8.210 7.020 0.825 1.00 96.94 195 ASP A N 1
ATOM 1556 C CA . ASP A 1 195 ? -7.273 5.942 0.520 1.00 96.94 195 ASP A CA 1
ATOM 1557 C C . ASP A 1 195 ? -7.920 4.891 -0.414 1.00 96.94 195 ASP A C 1
ATOM 1559 O O . ASP A 1 195 ? -9.114 4.964 -0.732 1.00 96.94 195 ASP A O 1
ATOM 1563 N N . TRP A 1 196 ? -7.136 3.944 -0.930 1.00 97.50 196 TRP A N 1
ATOM 1564 C CA . TRP A 1 196 ? -7.635 2.908 -1.842 1.00 97.50 196 TRP A CA 1
ATOM 1565 C C . TRP A 1 196 ? -8.544 1.905 -1.134 1.00 97.50 196 TRP A C 1
ATOM 1567 O O . TRP A 1 196 ? -9.432 1.324 -1.764 1.00 97.50 196 TRP A O 1
ATOM 1577 N N . ASN A 1 197 ? -8.374 1.714 0.175 1.00 96.75 197 ASN A N 1
ATOM 1578 C CA . ASN A 1 197 ? -9.269 0.862 0.949 1.00 96.75 197 ASN A CA 1
ATOM 1579 C C . ASN A 1 197 ? -10.677 1.459 1.076 1.00 96.75 197 ASN A C 1
ATOM 1581 O O . ASN A 1 197 ? -11.659 0.720 1.001 1.00 96.75 197 ASN A O 1
ATOM 1585 N N . GLU A 1 198 ? -10.789 2.780 1.209 1.00 97.25 198 GLU A N 1
ATOM 1586 C CA . GLU A 1 198 ? -12.059 3.508 1.177 1.00 97.25 198 GLU A CA 1
ATOM 1587 C C . GLU A 1 198 ? -12.730 3.419 -0.199 1.00 97.25 198 GLU A C 1
ATOM 1589 O O . GLU A 1 198 ? -13.950 3.265 -0.266 1.00 97.25 198 GLU A O 1
ATOM 1594 N N . VAL A 1 199 ? -11.960 3.456 -1.295 1.00 97.19 199 VAL A N 1
ATOM 1595 C CA . VAL A 1 199 ? -12.503 3.213 -2.647 1.00 97.19 199 VAL A CA 1
ATOM 1596 C C . VAL A 1 199 ? -13.133 1.824 -2.708 1.00 97.19 199 VAL A C 1
ATOM 1598 O O . VAL A 1 199 ? -14.300 1.693 -3.079 1.00 97.19 199 VAL A O 1
ATOM 1601 N N . LEU A 1 200 ? -12.412 0.794 -2.258 1.00 95.81 200 LEU A N 1
ATOM 1602 C CA . LEU A 1 200 ? -12.917 -0.579 -2.261 1.00 95.81 200 LEU A CA 1
ATOM 1603 C C . LEU A 1 200 ? -14.137 -0.766 -1.342 1.00 95.81 200 LEU A C 1
ATOM 1605 O O . LEU A 1 200 ? -15.089 -1.461 -1.706 1.00 95.81 200 LEU A O 1
ATOM 1609 N N . GLU A 1 201 ? -14.136 -0.140 -0.160 1.00 96.44 201 GLU A N 1
ATOM 1610 C CA . GLU A 1 201 ? -15.286 -0.122 0.752 1.00 96.44 201 GLU A CA 1
ATOM 1611 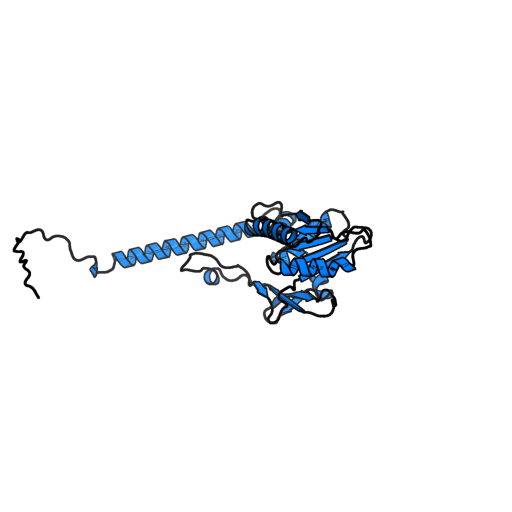C C . GLU A 1 201 ? -16.523 0.460 0.059 1.00 96.44 201 GLU A C 1
ATOM 1613 O O . GLU A 1 201 ? -17.605 -0.139 0.107 1.00 96.44 201 GLU A O 1
ATOM 1618 N N . LEU A 1 202 ? -16.367 1.616 -0.592 1.00 96.31 202 LEU A N 1
ATOM 1619 C CA . LEU A 1 202 ? -17.453 2.301 -1.280 1.00 96.31 202 LEU A CA 1
ATOM 1620 C C . LEU A 1 202 ? -17.991 1.455 -2.437 1.00 96.31 202 LEU A C 1
ATOM 1622 O O . LEU A 1 202 ? -19.203 1.298 -2.558 1.00 96.31 202 LEU A O 1
ATOM 1626 N N . GLU A 1 203 ? -17.113 0.856 -3.238 1.00 94.81 203 GLU A N 1
ATOM 1627 C CA . GLU A 1 203 ? -17.500 -0.012 -4.353 1.00 94.81 203 GLU A CA 1
ATOM 1628 C C . GLU A 1 203 ? -18.270 -1.254 -3.903 1.00 94.81 203 GLU A C 1
ATOM 1630 O O . GLU A 1 203 ? -19.226 -1.660 -4.564 1.00 94.81 203 GLU A O 1
ATOM 1635 N N . LYS A 1 204 ? -17.867 -1.878 -2.790 1.00 93.88 204 LYS A N 1
ATOM 1636 C CA . LYS A 1 204 ? -18.495 -3.120 -2.313 1.00 93.88 204 LYS A CA 1
ATOM 1637 C C . LYS A 1 204 ? -19.736 -2.891 -1.462 1.00 93.88 204 LYS A C 1
ATOM 1639 O O . LYS A 1 204 ? -20.578 -3.781 -1.373 1.00 93.88 204 LYS A O 1
ATOM 1644 N N . THR A 1 205 ? -19.845 -1.744 -0.795 1.00 94.69 205 THR A N 1
ATOM 1645 C CA . THR A 1 205 ? -20.899 -1.522 0.209 1.00 94.69 205 THR A CA 1
ATOM 1646 C C . THR A 1 205 ? -21.802 -0.326 -0.073 1.00 94.69 205 THR A C 1
ATOM 1648 O O . THR A 1 205 ? -22.834 -0.188 0.588 1.00 94.69 205 THR A O 1
ATOM 1651 N N . GLY A 1 206 ? -21.428 0.544 -1.014 1.00 96.12 206 GLY A N 1
ATOM 1652 C CA . GLY A 1 206 ? -22.135 1.784 -1.336 1.00 96.12 206 GLY A CA 1
ATOM 1653 C C . GLY A 1 206 ? -22.001 2.890 -0.283 1.00 96.12 206 GLY A C 1
ATOM 1654 O O . GLY A 1 206 ? -22.676 3.910 -0.388 1.00 96.12 206 GLY A O 1
ATOM 1655 N N . GLN A 1 207 ? -21.171 2.714 0.751 1.00 95.38 207 GLN A N 1
ATOM 1656 C CA . GLN A 1 207 ? -21.047 3.658 1.868 1.00 95.38 207 GLN A CA 1
ATOM 1657 C C . GLN A 1 207 ? -19.674 3.577 2.548 1.00 95.38 207 GLN A C 1
ATOM 1659 O O . GLN A 1 207 ? -19.041 2.535 2.540 1.00 95.38 207 GLN A O 1
ATOM 1664 N N . LEU A 1 208 ? -19.247 4.652 3.216 1.00 95.69 208 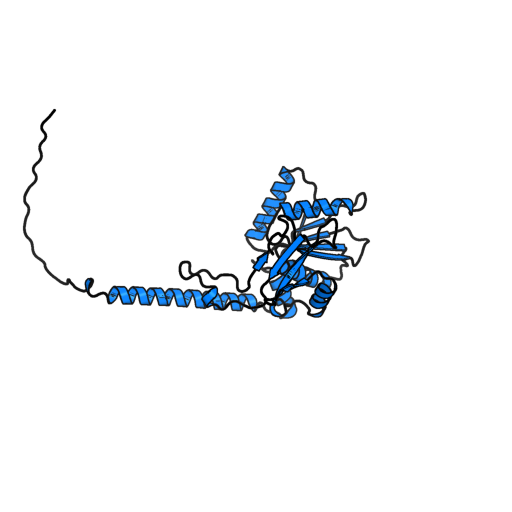LEU A N 1
ATOM 1665 C CA . LEU A 1 208 ? -17.980 4.704 3.964 1.00 95.69 208 LEU A CA 1
ATOM 1666 C C . LEU A 1 208 ? -18.226 4.555 5.475 1.00 95.69 208 LEU A C 1
ATOM 1668 O O . LEU A 1 208 ? -18.213 5.535 6.232 1.00 95.69 208 LEU A O 1
ATOM 1672 N N . LYS A 1 209 ? -18.479 3.325 5.941 1.00 93.00 209 LYS A N 1
ATOM 1673 C CA . LYS A 1 209 ? -18.684 3.034 7.375 1.00 93.00 209 LYS A CA 1
ATOM 1674 C C . LYS A 1 209 ? -17.419 3.304 8.183 1.00 93.00 209 LYS A C 1
ATOM 1676 O O . LYS A 1 209 ? -17.515 3.710 9.347 1.00 93.00 209 LYS A O 1
ATOM 1681 N N . SER A 1 210 ? -16.244 3.119 7.587 1.00 92.00 210 SER A N 1
ATOM 1682 C CA . SER A 1 210 ? -14.954 3.469 8.189 1.00 92.00 210 SER A CA 1
ATOM 1683 C C . SER A 1 210 ? -14.905 4.941 8.636 1.00 92.00 210 SER A C 1
ATOM 1685 O O . SER A 1 210 ? -14.595 5.220 9.802 1.00 92.00 210 SER A O 1
ATOM 1687 N N . ARG A 1 211 ? -15.319 5.882 7.770 1.00 94.12 211 ARG A N 1
ATOM 1688 C CA . ARG A 1 211 ? -15.414 7.320 8.082 1.00 94.12 211 ARG A CA 1
ATOM 1689 C C . ARG A 1 211 ? -16.426 7.603 9.181 1.00 94.12 211 ARG A C 1
ATOM 1691 O O . ARG A 1 211 ? -16.113 8.345 10.112 1.00 94.12 211 ARG A O 1
ATOM 1698 N N . LEU A 1 212 ? -17.608 6.985 9.125 1.00 93.19 212 LEU A N 1
ATOM 1699 C CA . LEU A 1 212 ? -18.632 7.137 10.168 1.00 93.19 212 LEU A CA 1
ATOM 1700 C C . LEU A 1 212 ? -18.116 6.675 11.536 1.00 93.19 212 LEU A C 1
ATOM 1702 O O . LEU A 1 212 ? -18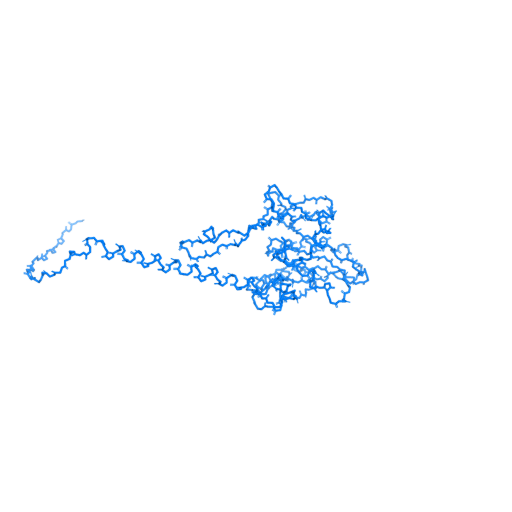.331 7.342 12.548 1.00 93.19 212 LEU A O 1
ATOM 1706 N N . THR A 1 213 ? -17.388 5.560 11.565 1.00 91.12 213 THR A N 1
ATOM 1707 C CA . THR A 1 213 ? -16.779 5.026 12.789 1.00 91.12 213 THR A CA 1
ATOM 1708 C C . THR A 1 213 ? -15.701 5.975 13.314 1.00 91.12 213 THR A C 1
ATOM 1710 O O . THR A 1 213 ? -15.700 6.310 14.494 1.00 91.12 213 THR A O 1
ATOM 1713 N N . LYS A 1 214 ? -14.829 6.495 12.438 1.00 90.25 214 LYS A N 1
ATOM 1714 C CA . LYS A 1 214 ? -13.807 7.491 12.806 1.00 90.25 214 LYS A CA 1
ATOM 1715 C C . LYS A 1 214 ? -14.431 8.765 13.385 1.00 90.25 214 LYS A C 1
ATOM 1717 O O . LYS A 1 214 ? -13.926 9.292 14.371 1.00 90.25 214 LYS A O 1
ATOM 1722 N N . GLN A 1 215 ? -15.538 9.242 12.817 1.00 91.88 215 GLN A N 1
ATOM 1723 C CA . GLN A 1 215 ? -16.269 10.401 13.340 1.00 91.88 215 GLN A CA 1
ATOM 1724 C C . GLN A 1 215 ? -16.899 10.126 14.711 1.00 91.88 215 GLN A C 1
ATOM 1726 O O . GLN A 1 215 ? -16.839 10.993 15.582 1.00 91.88 215 GLN A O 1
ATOM 1731 N N . LYS A 1 216 ? -17.484 8.938 14.923 1.00 91.75 216 LYS A N 1
ATOM 1732 C CA . LYS A 1 216 ? -18.001 8.529 16.240 1.00 91.75 216 LYS A CA 1
ATOM 1733 C C . LYS A 1 216 ? -16.890 8.502 17.287 1.00 91.75 216 LYS A C 1
ATOM 1735 O O . LYS A 1 216 ? -17.055 9.116 18.338 1.00 91.75 216 LYS A O 1
ATOM 1740 N N . ASP A 1 217 ? -15.752 7.891 16.962 1.00 90.44 217 ASP A N 1
ATOM 1741 C CA . ASP A 1 217 ? -14.589 7.852 17.850 1.00 90.44 217 ASP A CA 1
ATOM 1742 C C . ASP A 1 217 ? -14.121 9.281 18.198 1.00 90.44 217 ASP A C 1
ATOM 1744 O O . ASP A 1 217 ? -13.893 9.600 19.361 1.00 90.44 217 ASP A O 1
ATOM 1748 N N . LEU A 1 218 ? -14.021 10.179 17.210 1.00 89.12 218 LEU A N 1
ATOM 1749 C CA . LEU A 1 218 ? -13.610 11.571 17.441 1.00 89.12 218 LEU A CA 1
ATOM 1750 C C . LEU A 1 218 ? -14.587 12.335 18.345 1.00 89.12 218 LEU A C 1
ATOM 1752 O O . LEU A 1 218 ? -14.147 13.054 19.240 1.00 89.12 218 LEU A O 1
ATOM 1756 N N . LYS A 1 219 ? -15.899 12.156 18.155 1.00 90.12 219 LYS A N 1
ATOM 1757 C CA . LYS A 1 219 ? -16.919 12.764 19.025 1.00 90.12 219 LYS A CA 1
ATOM 1758 C C . LYS A 1 219 ? -16.818 12.244 20.458 1.00 90.12 219 LYS A C 1
ATOM 1760 O O . LYS A 1 219 ? -16.894 13.033 21.395 1.00 90.12 219 LYS A O 1
ATOM 1765 N N . GLN A 1 220 ? -16.601 10.940 20.634 1.00 88.62 220 GLN A N 1
ATOM 1766 C CA . GLN A 1 220 ? -16.404 10.339 21.955 1.00 88.62 220 GLN A CA 1
ATOM 1767 C C . GLN A 1 220 ? -15.147 10.892 22.646 1.00 88.62 220 GLN A C 1
ATOM 1769 O O . GLN A 1 220 ? -15.200 11.227 23.828 1.00 88.62 220 GLN A O 1
ATOM 1774 N N . ALA A 1 221 ? -14.045 11.069 21.910 1.00 86.81 221 ALA A N 1
ATOM 1775 C CA . ALA A 1 221 ? -12.832 11.703 22.431 1.00 86.81 221 ALA A CA 1
ATOM 1776 C C . ALA A 1 221 ? -13.070 13.150 22.873 1.00 86.81 221 ALA A C 1
ATOM 1778 O O . ALA A 1 221 ? -12.664 13.531 23.968 1.00 86.81 221 ALA A O 1
ATOM 1779 N N . GLN A 1 222 ? -13.772 13.942 22.063 1.00 86.38 222 GLN A N 1
ATOM 1780 C CA . GLN A 1 222 ? -14.105 15.326 22.405 1.00 86.38 222 GLN A CA 1
ATOM 1781 C C . GLN A 1 222 ? -14.982 15.416 23.661 1.00 86.38 222 GLN A C 1
ATOM 1783 O O . GLN A 1 222 ? -14.702 16.239 24.532 1.00 86.38 222 GLN A O 1
ATOM 1788 N N . ALA A 1 223 ? -15.996 14.555 23.783 1.00 86.06 223 ALA A N 1
ATOM 1789 C CA . ALA A 1 223 ? -16.889 14.531 24.940 1.00 86.06 223 ALA A CA 1
ATOM 1790 C C . ALA A 1 223 ? -16.148 14.192 26.246 1.00 86.06 223 ALA A C 1
ATOM 1792 O O . ALA A 1 223 ? -16.364 14.844 27.265 1.00 86.06 223 ALA A O 1
ATOM 1793 N N . LEU A 1 224 ? -15.231 13.219 26.220 1.00 83.44 224 LEU A N 1
ATOM 1794 C CA . LEU A 1 224 ? -14.438 12.855 27.400 1.00 83.44 224 LEU A CA 1
ATOM 1795 C C . LEU A 1 224 ? -13.530 13.998 27.864 1.00 83.44 224 LEU A C 1
ATOM 1797 O O . LEU A 1 224 ? -13.491 14.298 29.054 1.00 83.44 224 LEU A O 1
ATOM 1801 N N . LEU A 1 225 ? -12.868 14.689 26.934 1.00 80.81 225 LEU A N 1
ATOM 1802 C CA . LEU A 1 225 ? -12.006 15.831 27.261 1.00 80.81 225 LEU A CA 1
ATOM 1803 C C . LEU A 1 225 ? -12.798 17.023 27.811 1.00 80.81 225 LEU A C 1
ATOM 1805 O O . LEU A 1 225 ? -12.301 17.753 28.666 1.00 80.81 225 LEU A O 1
ATOM 1809 N N . GLN A 1 226 ? -14.021 17.244 27.321 1.00 80.50 226 GLN A N 1
ATOM 1810 C CA . GLN A 1 226 ? -14.913 18.269 27.867 1.00 80.50 226 GLN A CA 1
ATOM 1811 C C . GLN A 1 226 ? -15.341 17.918 29.296 1.00 80.50 226 GLN A C 1
ATOM 1813 O O . GLN A 1 226 ? -15.230 18.763 30.179 1.00 80.50 226 GLN A O 1
ATOM 1818 N N . ASN A 1 227 ? -15.737 16.668 29.547 1.00 76.88 227 ASN A N 1
ATOM 1819 C C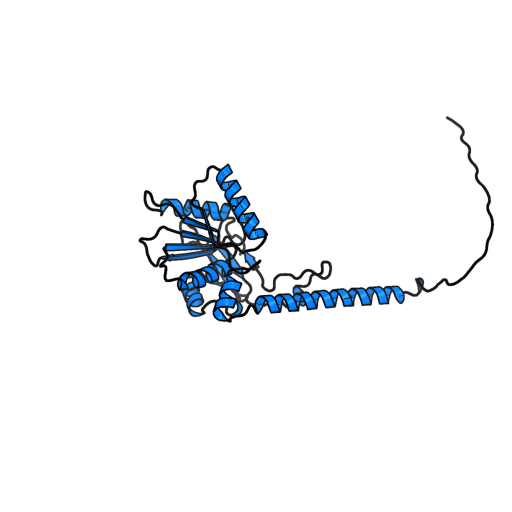A . ASN A 1 227 ? -16.124 16.216 30.884 1.00 76.88 227 ASN A CA 1
ATOM 1820 C C . ASN A 1 227 ? -14.957 16.285 31.882 1.00 76.88 227 ASN A C 1
ATOM 1822 O O . ASN A 1 227 ? -15.149 16.730 33.010 1.00 76.88 227 ASN A O 1
ATOM 1826 N N . GLU A 1 228 ? -13.738 15.906 31.483 1.00 71.56 228 GLU A N 1
ATOM 1827 C CA . GLU A 1 228 ? -12.549 16.044 32.336 1.00 71.56 228 GLU A CA 1
ATOM 1828 C C . GLU A 1 228 ? -12.251 17.514 32.673 1.00 71.56 228 GLU A C 1
ATOM 1830 O O . GLU A 1 228 ? -11.935 17.820 33.823 1.00 71.56 228 GLU A O 1
ATOM 1835 N N . LYS A 1 229 ? -12.405 18.441 31.716 1.00 69.31 229 LYS A N 1
ATOM 1836 C CA . LYS A 1 229 ? -12.258 19.884 31.979 1.00 69.31 229 LYS A CA 1
ATOM 1837 C C . LYS A 1 229 ? -13.284 20.392 32.987 1.00 69.31 229 LYS A C 1
ATOM 1839 O O . LYS A 1 229 ? -12.885 21.056 33.940 1.00 69.31 229 LYS A O 1
ATOM 1844 N N . VAL A 1 230 ? -14.557 20.025 32.822 1.00 66.94 230 VAL A N 1
ATOM 1845 C CA . VAL A 1 230 ? -15.633 20.397 33.758 1.00 66.94 230 VAL A CA 1
ATOM 1846 C C . VAL A 1 230 ? -15.334 19.861 35.161 1.00 66.94 230 VAL A C 1
ATOM 1848 O O . VAL A 1 230 ? -15.372 20.613 36.127 1.00 66.94 230 VAL A O 1
ATOM 1851 N N . VAL A 1 231 ? -14.913 18.598 35.288 1.00 64.62 231 VAL A N 1
ATOM 1852 C CA . VAL A 1 231 ? -14.563 18.001 36.591 1.00 64.62 231 VAL A CA 1
ATOM 1853 C C . VAL A 1 231 ? -13.345 18.680 37.235 1.00 64.62 231 VAL A C 1
ATOM 1855 O O . VAL A 1 231 ? -13.292 18.828 38.457 1.00 64.62 231 VAL A O 1
ATOM 1858 N N . VAL A 1 232 ? -12.345 19.092 36.451 1.00 63.47 232 VAL A N 1
ATOM 1859 C CA . VAL A 1 232 ? -11.182 19.838 36.965 1.00 63.47 232 VAL A CA 1
ATOM 1860 C C . VAL A 1 232 ? -11.581 21.248 37.410 1.00 63.47 232 VAL A C 1
ATOM 1862 O O . VAL A 1 232 ? -11.092 21.716 38.440 1.00 63.47 232 VAL A O 1
ATOM 1865 N N . GLU A 1 233 ? -12.467 21.921 36.679 1.00 56.44 233 GLU A N 1
ATOM 1866 C CA . GLU A 1 233 ? -13.010 23.233 37.050 1.00 56.44 233 GLU A CA 1
ATOM 1867 C C . GLU A 1 233 ? -13.877 23.154 38.315 1.00 56.44 233 GLU A C 1
ATOM 1869 O O . GLU A 1 233 ? -13.676 23.950 39.235 1.00 56.44 233 GLU A O 1
ATOM 1874 N N . ASP A 1 234 ? -14.723 22.131 38.439 1.00 57.84 234 ASP A N 1
ATOM 1875 C CA . ASP A 1 234 ? -15.514 21.865 39.645 1.00 57.84 234 ASP A CA 1
ATOM 1876 C C . ASP A 1 234 ? -14.622 21.558 40.855 1.00 57.84 234 ASP A C 1
ATOM 1878 O O . ASP A 1 234 ? -14.830 22.077 41.950 1.00 57.84 234 ASP A O 1
ATOM 1882 N N . LYS A 1 235 ? -13.547 20.779 40.685 1.00 54.81 235 LYS A N 1
ATOM 1883 C CA . LYS A 1 235 ? -12.581 20.534 41.772 1.00 54.81 235 LYS A CA 1
ATOM 1884 C C . LYS A 1 235 ? -11.802 21.791 42.170 1.00 54.81 235 LYS A C 1
ATOM 1886 O O . LYS A 1 235 ? -11.480 21.952 43.346 1.00 54.81 235 LYS A O 1
ATOM 1891 N N . LYS A 1 236 ? -11.515 22.699 41.230 1.00 56.69 236 LYS A N 1
ATOM 1892 C CA . LYS A 1 236 ? -10.917 24.013 41.535 1.00 56.69 236 LYS A CA 1
ATOM 1893 C C . LYS A 1 236 ? -11.897 24.936 42.268 1.00 56.69 236 LYS A C 1
ATOM 1895 O O . LYS A 1 236 ? -11.458 25.680 43.144 1.00 56.69 236 LYS A O 1
ATOM 1900 N N . SER A 1 237 ? -13.193 24.880 41.955 1.00 56.56 237 SER A N 1
ATOM 1901 C CA . SER A 1 237 ? -14.244 25.674 42.619 1.00 56.56 237 SER A CA 1
ATOM 1902 C C . SER A 1 237 ? -14.646 25.124 44.003 1.00 56.56 237 SER A C 1
ATOM 1904 O O . SER A 1 237 ? -15.163 25.857 44.857 1.00 56.56 237 SER A O 1
ATOM 1906 N N . LEU A 1 238 ? -14.364 23.841 44.252 1.00 54.28 238 LEU A N 1
ATOM 1907 C CA . LEU A 1 238 ? -14.545 23.152 45.535 1.00 54.28 238 LEU A CA 1
ATOM 1908 C C . LEU A 1 238 ? -13.317 23.222 46.459 1.00 54.28 238 LEU A C 1
ATOM 1910 O O . LEU A 1 238 ? -13.411 22.790 47.607 1.00 54.28 238 LEU A O 1
ATOM 1914 N N . ASN A 1 239 ? -12.182 23.768 46.007 1.00 48.44 239 ASN A N 1
ATOM 1915 C CA . ASN A 1 239 ? -10.987 23.891 46.841 1.00 48.44 239 ASN A CA 1
ATOM 1916 C C . ASN A 1 239 ? -11.230 24.927 47.970 1.00 48.44 239 ASN A C 1
ATOM 1918 O O . ASN A 1 239 ? -11.431 26.108 47.663 1.00 48.44 239 ASN A O 1
ATOM 1922 N N . PRO A 1 240 ? -11.208 24.544 49.266 1.00 53.00 240 PRO A N 1
ATOM 1923 C CA . PRO A 1 240 ? -11.603 25.421 50.380 1.00 53.00 240 PRO A CA 1
ATOM 1924 C C . PRO A 1 240 ? -10.752 26.692 50.516 1.00 53.00 240 PRO A C 1
ATOM 1926 O O . PRO A 1 240 ? -11.215 27.687 51.068 1.00 53.00 240 PRO A O 1
ATOM 1929 N N . LEU A 1 241 ? -9.529 26.680 49.975 1.00 50.38 241 LEU A N 1
ATOM 1930 C CA . LEU A 1 241 ? -8.610 27.823 49.978 1.00 50.38 241 LEU A CA 1
ATOM 1931 C C . LEU A 1 241 ? -9.069 28.989 49.084 1.00 50.38 241 LEU A C 1
ATOM 1933 O O . LEU A 1 241 ? -8.651 30.115 49.319 1.00 50.38 241 LEU A O 1
ATOM 1937 N N . ASN A 1 242 ? -9.962 28.757 48.112 1.00 51.59 242 ASN A N 1
ATOM 1938 C CA . ASN A 1 242 ? -10.507 29.815 47.248 1.00 51.59 242 ASN A CA 1
ATOM 1939 C C . ASN A 1 242 ? -11.787 30.477 47.804 1.00 51.59 242 ASN A C 1
ATOM 1941 O O . ASN A 1 242 ? -12.299 31.407 47.186 1.00 51.59 242 ASN A O 1
ATOM 1945 N N . ARG A 1 243 ? -12.326 30.018 48.948 1.00 46.53 243 ARG A N 1
ATOM 1946 C CA . ARG A 1 243 ? -13.544 30.581 49.582 1.00 46.53 243 ARG A CA 1
ATOM 1947 C C . ARG A 1 243 ? -13.285 31.442 50.825 1.00 46.53 243 ARG A C 1
ATOM 1949 O O . ARG A 1 243 ? -14.232 31.857 51.484 1.00 46.53 243 ARG A O 1
ATOM 1956 N N . LEU A 1 244 ? -12.029 31.748 51.125 1.00 43.34 244 LEU A N 1
ATOM 1957 C CA . LEU A 1 244 ? -11.637 32.791 52.074 1.00 43.34 244 LEU A CA 1
ATOM 1958 C C . LEU A 1 244 ? -11.020 33.894 51.206 1.00 43.34 244 LEU A C 1
ATOM 1960 O O . LEU A 1 244 ? -9.874 33.783 50.802 1.00 43.34 244 LEU A O 1
ATOM 1964 N N . ILE A 1 245 ? -11.761 34.889 50.725 1.00 43.59 245 ILE A N 1
ATOM 1965 C CA . ILE A 1 245 ? -12.095 36.107 51.472 1.00 43.59 245 ILE A CA 1
ATOM 1966 C C . ILE A 1 245 ? -13.212 36.842 50.704 1.00 43.59 245 ILE A C 1
ATOM 1968 O O . ILE A 1 245 ? -12.988 37.258 49.566 1.00 43.59 245 ILE A O 1
ATOM 1972 N N . PRO A 1 246 ? -14.374 37.105 51.320 1.00 37.41 246 PRO A N 1
ATOM 1973 C CA . PRO A 1 246 ? -15.224 38.222 50.946 1.00 37.41 246 PRO A CA 1
ATOM 1974 C C . PRO A 1 246 ? -15.160 39.303 52.034 1.00 37.41 246 PRO A C 1
ATOM 1976 O O . PRO A 1 246 ? -15.658 39.113 53.138 1.00 37.41 246 PRO A O 1
ATOM 1979 N N . GLY A 1 247 ? -14.576 40.454 51.690 1.00 44.56 247 GLY A N 1
ATOM 1980 C CA . GLY A 1 247 ? -14.791 41.720 52.396 1.00 44.56 247 GLY A CA 1
ATOM 1981 C C . GLY A 1 247 ? -13.855 42.033 53.568 1.00 44.56 247 GLY A C 1
ATOM 1982 O O . GLY A 1 247 ? -14.118 41.661 54.704 1.00 44.56 247 GLY A O 1
ATOM 1983 N N . ALA A 1 248 ? -12.842 42.860 53.308 1.00 33.50 248 ALA A N 1
ATOM 1984 C CA . ALA A 1 248 ? -12.327 43.818 54.287 1.00 33.50 248 ALA A CA 1
ATOM 1985 C C . ALA A 1 248 ? -11.778 45.052 53.549 1.00 33.50 248 ALA A C 1
ATOM 1987 O O . ALA A 1 248 ? -10.610 45.120 53.176 1.00 33.50 248 ALA A O 1
ATOM 1988 N N . ASN A 1 249 ? -12.656 46.032 53.326 1.00 37.69 249 ASN A N 1
ATOM 1989 C CA . ASN A 1 249 ? -12.248 47.427 53.186 1.00 37.69 249 ASN A CA 1
ATOM 1990 C C . ASN A 1 249 ? -11.669 47.889 54.530 1.00 37.69 249 ASN A C 1
ATOM 1992 O O . ASN A 1 249 ? -12.378 47.818 55.531 1.00 37.69 249 ASN A O 1
ATOM 1996 N N . ASN A 1 250 ? -10.424 48.374 54.549 1.00 34.56 250 ASN A N 1
ATOM 1997 C CA . ASN A 1 250 ? -10.063 49.717 55.032 1.00 34.56 250 ASN A CA 1
ATOM 1998 C C . ASN A 1 250 ? -8.543 49.874 55.218 1.00 34.56 250 ASN A C 1
ATOM 2000 O O . ASN A 1 250 ? -7.926 49.260 56.079 1.00 34.56 250 ASN A O 1
ATOM 2004 N N . SER A 1 251 ? -7.981 50.771 54.403 1.00 37.91 251 SER A N 1
ATOM 2005 C CA . SER A 1 251 ? -7.074 51.859 54.793 1.00 37.91 251 SER A CA 1
ATOM 2006 C C . SER A 1 251 ? -6.170 51.677 56.023 1.00 37.91 251 SER A C 1
ATOM 2008 O O . SER A 1 251 ? -6.641 51.891 57.134 1.00 37.91 251 SER A O 1
ATOM 2010 N N . VAL A 1 252 ? -4.850 51.554 55.816 1.00 34.66 252 VAL A N 1
ATOM 2011 C CA . VAL A 1 252 ? -3.843 52.315 56.587 1.00 34.66 252 VAL A CA 1
ATOM 2012 C C . VAL A 1 252 ? -2.668 52.701 55.674 1.00 34.66 252 VAL A C 1
ATOM 2014 O O . VAL A 1 252 ? -2.312 52.000 54.733 1.00 34.66 252 VAL A O 1
ATOM 2017 N N . LYS A 1 253 ? -2.173 53.905 55.948 1.00 33.81 253 LYS A N 1
ATOM 2018 C CA . LYS A 1 253 ? -1.291 54.812 55.213 1.00 33.81 253 LYS A CA 1
ATOM 2019 C C . LYS A 1 253 ? 0.159 54.340 54.989 1.00 33.81 253 LYS A C 1
ATOM 2021 O O . LYS A 1 253 ? 0.713 53.585 55.773 1.00 33.81 253 LYS A O 1
ATOM 2026 N N . LYS A 1 254 ? 0.730 54.940 53.930 1.00 39.09 254 LYS A N 1
ATOM 2027 C CA . LYS A 1 254 ? 2.120 55.401 53.699 1.00 39.09 254 LYS A CA 1
ATOM 2028 C C . LYS A 1 254 ? 3.066 55.414 54.906 1.00 39.09 254 LYS A C 1
ATOM 2030 O O . LYS A 1 254 ? 2.669 55.920 55.944 1.00 39.09 254 LYS A O 1
ATOM 2035 N N . GLU A 1 255 ? 4.329 55.070 54.632 1.00 32.31 255 GLU A N 1
ATOM 2036 C CA . GLU A 1 255 ? 5.602 55.775 54.935 1.00 32.31 255 GLU A CA 1
ATOM 2037 C C . GLU A 1 255 ? 6.763 54.806 54.581 1.00 32.31 255 GLU A C 1
ATOM 2039 O O . GLU A 1 255 ? 6.595 53.603 54.732 1.00 32.31 255 GLU A O 1
ATOM 2044 N N . THR A 1 256 ? 7.962 55.140 54.098 1.00 32.88 256 THR A N 1
ATOM 2045 C CA . THR A 1 256 ? 8.559 56.277 53.383 1.00 32.88 256 THR A CA 1
ATOM 2046 C C . THR A 1 256 ? 9.842 55.728 52.740 1.00 32.88 256 THR A C 1
ATOM 2048 O O . THR A 1 256 ? 10.471 54.813 53.267 1.00 32.88 256 THR A O 1
ATOM 2051 N N . SER A 1 257 ? 10.225 56.289 51.601 1.00 37.34 257 SER A N 1
ATOM 2052 C CA . SER A 1 257 ? 11.490 56.084 50.899 1.00 37.34 257 SER A CA 1
ATOM 2053 C C . SER A 1 257 ? 12.715 56.485 51.736 1.00 37.34 257 SER A C 1
ATOM 2055 O O . SER A 1 257 ? 12.686 57.524 52.391 1.00 37.34 257 SER A O 1
ATOM 2057 N N . GLN A 1 258 ? 13.831 55.766 51.590 1.00 37.41 258 GLN A N 1
ATOM 2058 C CA . GLN A 1 258 ? 15.174 56.334 51.750 1.00 37.41 258 GLN A CA 1
ATOM 2059 C C . GLN A 1 258 ? 16.084 55.824 50.625 1.00 37.41 258 GLN A C 1
ATOM 2061 O O . GLN A 1 258 ? 16.375 54.636 50.519 1.00 37.41 258 GLN A O 1
ATOM 2066 N N . GLN A 1 259 ? 16.486 56.760 49.764 1.00 37.84 259 GLN A N 1
ATOM 2067 C CA . GLN A 1 259 ? 17.706 56.705 48.962 1.00 37.84 259 GLN A CA 1
ATOM 2068 C C . GLN A 1 259 ? 18.890 57.126 49.850 1.00 37.84 259 GLN A C 1
ATOM 2070 O O . GLN A 1 259 ? 18.701 57.991 50.704 1.00 37.84 259 GLN A O 1
ATOM 2075 N N . LEU A 1 260 ? 20.098 56.609 49.596 1.00 35.56 260 LEU A N 1
ATOM 2076 C CA . LEU A 1 260 ? 21.235 57.387 49.063 1.00 35.56 260 LEU A CA 1
ATOM 2077 C C . LEU A 1 260 ? 22.552 56.588 49.088 1.00 35.56 260 LEU A C 1
ATOM 2079 O O . LEU A 1 260 ? 22.829 55.812 49.998 1.00 35.56 260 LEU A O 1
ATOM 2083 N N . GLU A 1 261 ? 23.326 56.820 48.030 1.00 39.12 261 GLU A N 1
ATOM 2084 C CA . GLU A 1 261 ? 24.686 56.367 47.725 1.00 39.12 261 GLU A CA 1
ATOM 2085 C C . GLU A 1 261 ? 25.726 56.801 48.769 1.00 39.12 261 GLU A C 1
ATOM 2087 O O . GLU A 1 261 ? 25.579 57.893 49.305 1.00 39.12 261 GLU A O 1
ATOM 2092 N N . VAL A 1 262 ? 26.832 56.045 48.921 1.00 36.44 262 VAL A N 1
ATOM 2093 C CA . VAL A 1 262 ? 28.214 56.580 49.035 1.00 36.44 262 VAL A CA 1
ATOM 2094 C C . VAL A 1 262 ? 29.241 55.519 48.570 1.00 36.44 262 VAL A C 1
ATOM 2096 O O . VAL A 1 262 ? 29.459 54.509 49.229 1.00 36.44 262 VAL A O 1
ATOM 2099 N N . THR A 1 263 ? 29.849 55.785 47.412 1.00 39.59 263 THR A N 1
ATOM 2100 C CA . THR A 1 263 ? 31.286 55.712 47.048 1.00 39.59 263 THR A CA 1
ATOM 2101 C C . THR A 1 263 ? 32.232 54.681 47.701 1.00 39.59 263 THR A C 1
ATOM 2103 O O . THR A 1 263 ? 32.598 54.816 48.868 1.00 39.59 263 THR A O 1
ATOM 2106 N N . ARG A 1 264 ? 32.830 53.809 46.873 1.00 39.12 264 ARG A N 1
ATOM 2107 C CA . ARG A 1 264 ? 34.265 53.814 46.499 1.00 39.12 264 ARG A CA 1
ATOM 2108 C C . ARG A 1 264 ? 34.551 52.831 45.370 1.00 39.12 264 ARG A C 1
ATOM 2110 O O . ARG A 1 264 ? 33.953 51.737 45.388 1.00 39.12 264 ARG A O 1
#

Foldseek 3Di:
DVVLLFDVVVVVVCVVVVQWDADPQRWIWRFWADLVGRVHTQWTKTKFPAFDDLVVQQPLVVLDGHDRIDIDIDPRHDLLTWHKDFFPQDPVDFEEEEEEAHPSLLSLVVVVVVVVPPRDGYMYTHRVGLDLSSVVVNLVSCVVVADVVGAYEYELEYEQAPVSVVSVVVSVVVCVVVVNDHHYHYDYPPDHRGTSSQVSCCVVPVDRVVVVVVVVSSVVSVVVSVVVVVVVVVVVVVPVVVVPDDDDDDDDDDDDDDDDDDDD

Sequence (264 aa):
MNERFLDPKYVDNLAKAGLISSDNKENVLFKWTDPNNVANIVGADVQGTYRQPFEKRLNQATGKLGRPYYKGIAANSSSTGGFRVPIFQDLTKPLRLYVTESPIEALSLIEHNLKTNDPEKAIYFSQSGLKYDAMKEQIESLTPFVKDNEQLEVVFAVNNDEHGREYVKDSLKKMKAEDFEMHPFLQMPNINNGDWNEVLELEKTGQLKSRLTKQKDLKQAQALLQNEKVVVEDKKSLNPLNRLIPGANNSVKKETSQQLEVTR

InterPro domains:
  IPR025054 Domain of unknown function DUF3991 [PF13154] (2-56)

Organism: NCBI:txid1293597

pLDDT: mean 85.56, std 17.38, range [32.31, 98.19]

Mean predicted aligned error: 9.3 Å

Solvent-accessible surface area (backbone atoms only — not comparable to full-atom values): 15237 Å² total; per-residue (Å²): 101,71,96,60,60,57,58,66,69,58,53,50,51,38,39,75,70,60,44,33,50,66,53,99,82,58,24,42,32,37,38,8,45,36,91,92,40,72,87,43,72,43,32,28,42,35,34,43,68,58,74,55,56,67,75,84,25,50,38,80,92,76,63,47,72,52,70,55,42,54,75,51,65,43,87,90,35,49,94,50,47,34,29,69,48,79,43,75,75,30,86,88,50,66,50,34,39,37,40,17,42,32,62,64,34,30,54,27,42,49,64,56,52,72,70,67,83,63,73,40,22,36,35,34,32,8,38,75,41,94,44,65,66,25,52,51,53,51,50,64,67,44,54,84,76,45,54,92,94,53,65,62,38,36,29,46,42,34,42,35,38,71,66,36,53,50,48,54,54,52,44,56,52,49,32,63,74,67,72,56,88,75,49,79,43,80,50,58,38,94,42,86,70,26,38,33,40,56,51,41,33,30,74,78,67,77,45,64,63,69,58,55,52,53,51,51,52,51,52,54,45,52,52,50,56,50,51,52,49,52,53,53,50,53,52,58,74,65,37,72,80,76,73,70,78,84,86,81,91,76,91,84,82,90,86,81,91,80,86,83,87,82,91,134

Nearest PDB structures (foldseek):
  6fw5-assembly3_C  TM=5.339E-01  e=5.360E-01  Mycobacterium tuberculosis CDC1551
  3hyl-assembly1_B  TM=4.422E-01  e=4.739E-01  Bacillus anthracis str. 'Ames Ancestor'
  8r3s-assembly3_F  TM=3.814E-01  e=2.897E-01  Staphylococcus aureus
  8p53-assembly1_A  TM=2.746E-01  e=3.193E+00  Pseudomonas aeruginosa PAO1

Radius of gyration: 28.5 Å; Cα contacts (8 Å, |Δi|>4): 389; chains: 1; bounding box: 56×77×83 Å